Protein AF-A0AAU4NDU2-F1 (afdb_monomer_lite)

Sequence (319 aa):
MSGRISAMHAVEVRLDTLDAGGRRDLREVSGTEELIAVDEVPSALEPWSVPDDGRAHRAVTSVLVDLDLGDPPVERPAFVGGTIDICGDVVWVMHRSAPTLLRIDARGHPPTVVEFLLPLTIESPHGEWTRRVHATPDGCWIVSAHDIHRVVDTGDGAVTVERVCVGGGQPSVLYQHRLYVLGSTGDALASDRRHGVLRRQADSVPVQLCDTATYSLRPVTDRATVVEIRRHYRRPKMTDDADGGQWGAGNRGVVRKMAGDWRPVDVSDPVVGAVTWVQPRPENDPATATLLAEIMVEVPRPVPVDDEHPAPRTPSEDQ

Structure (mmCIF, N/CA/C/O backbone):
data_AF-A0AAU4NDU2-F1
#
_entry.id   AF-A0AAU4NDU2-F1
#
loop_
_atom_site.group_PDB
_atom_site.id
_atom_site.type_symbol
_atom_site.label_atom_id
_atom_site.label_alt_id
_atom_site.label_comp_id
_atom_site.label_asym_id
_atom_site.label_entity_id
_atom_site.label_seq_id
_atom_site.pdbx_PDB_ins_code
_atom_site.Cartn_x
_atom_site.Cartn_y
_atom_site.Cartn_z
_atom_site.occupancy
_atom_site.B_iso_or_equiv
_atom_site.auth_seq_id
_atom_site.auth_comp_id
_atom_site.auth_asym_id
_atom_site.auth_atom_id
_atom_site.pdbx_PDB_model_num
ATOM 1 N N . MET A 1 1 ? 15.057 -21.816 5.328 1.00 55.62 1 MET A N 1
ATOM 2 C CA . MET A 1 1 ? 15.080 -21.981 3.864 1.00 55.62 1 MET A CA 1
ATOM 3 C C . MET A 1 1 ? 16.512 -21.794 3.400 1.00 55.62 1 MET A C 1
ATOM 5 O O . MET A 1 1 ? 17.081 -20.736 3.650 1.00 55.62 1 MET A O 1
ATOM 9 N N . SER A 1 2 ? 17.119 -22.833 2.839 1.00 60.88 2 SER A N 1
ATOM 10 C CA . SER A 1 2 ? 18.413 -22.744 2.162 1.00 60.88 2 SER A CA 1
ATOM 11 C C . SER A 1 2 ? 18.143 -22.769 0.665 1.00 60.88 2 SER A C 1
ATOM 13 O O . SER A 1 2 ? 17.531 -23.716 0.180 1.00 60.88 2 SER A O 1
ATOM 15 N N . GLY A 1 3 ? 18.555 -21.722 -0.043 1.00 70.44 3 GLY A N 1
ATOM 16 C CA . GLY A 1 3 ? 18.634 -21.748 -1.499 1.00 70.44 3 GLY A CA 1
ATOM 17 C C . GLY A 1 3 ? 20.054 -22.119 -1.894 1.00 70.44 3 GLY A C 1
ATOM 18 O O . GLY A 1 3 ? 21.005 -21.560 -1.338 1.00 70.44 3 GLY A O 1
ATOM 19 N N . ARG A 1 4 ? 20.208 -23.059 -2.821 1.00 83.69 4 ARG A N 1
ATOM 20 C CA . ARG A 1 4 ? 21.495 -23.362 -3.446 1.00 83.69 4 ARG A CA 1
ATOM 21 C C . ARG A 1 4 ? 21.384 -23.082 -4.938 1.00 83.69 4 ARG A C 1
ATOM 23 O O . ARG A 1 4 ? 20.374 -23.394 -5.557 1.00 83.69 4 ARG A O 1
ATOM 30 N N . ILE A 1 5 ? 22.434 -22.507 -5.515 1.00 84.69 5 ILE A N 1
ATOM 31 C CA . ILE A 1 5 ? 22.546 -22.408 -6.971 1.00 84.69 5 ILE A CA 1
ATOM 32 C C . ILE A 1 5 ? 22.743 -23.825 -7.516 1.00 84.69 5 ILE A C 1
ATOM 34 O O . ILE A 1 5 ? 23.694 -24.517 -7.142 1.00 84.69 5 ILE A O 1
ATOM 38 N N . SER A 1 6 ? 21.801 -24.265 -8.339 1.00 86.62 6 SER A N 1
ATOM 39 C CA . SER A 1 6 ? 21.814 -25.575 -8.991 1.00 86.62 6 SER A CA 1
ATOM 40 C C . SER A 1 6 ? 22.524 -25.525 -10.340 1.00 86.62 6 SER A C 1
ATOM 42 O O . SER A 1 6 ? 23.279 -26.441 -10.656 1.00 86.62 6 SER A O 1
ATOM 44 N N . ALA A 1 7 ? 22.348 -24.428 -11.077 1.00 89.00 7 ALA A N 1
ATOM 45 C CA . ALA A 1 7 ? 23.054 -24.124 -12.311 1.00 89.00 7 ALA A CA 1
ATOM 46 C C . ALA A 1 7 ? 23.092 -22.609 -12.539 1.00 89.00 7 ALA A C 1
ATOM 48 O O . ALA A 1 7 ? 22.314 -21.847 -11.956 1.00 89.00 7 ALA A O 1
ATOM 49 N N . MET A 1 8 ? 24.005 -22.174 -13.396 1.00 90.81 8 MET A N 1
ATOM 50 C CA . MET A 1 8 ? 24.105 -20.791 -13.827 1.00 90.81 8 MET A CA 1
ATOM 51 C C . MET A 1 8 ? 24.490 -20.758 -15.303 1.00 90.81 8 MET A C 1
ATOM 53 O O . MET A 1 8 ? 25.307 -21.557 -15.759 1.00 90.81 8 MET A O 1
ATOM 57 N N . HIS A 1 9 ? 23.882 -19.842 -16.047 1.00 92.06 9 HIS A N 1
ATOM 58 C CA . HIS A 1 9 ? 24.125 -19.669 -17.471 1.00 92.06 9 HIS A CA 1
ATOM 59 C C . HIS A 1 9 ? 24.370 -18.194 -17.773 1.00 92.06 9 HIS A C 1
ATOM 61 O O . HIS A 1 9 ? 23.595 -17.339 -17.358 1.00 92.06 9 HIS A O 1
ATOM 67 N N . ALA A 1 10 ? 25.428 -17.885 -18.508 1.00 87.75 10 ALA A N 1
ATOM 68 C CA . ALA A 1 10 ? 25.602 -16.594 -19.149 1.00 87.75 10 ALA A CA 1
ATOM 69 C C . ALA A 1 10 ? 24.693 -16.527 -20.384 1.00 87.75 10 ALA A C 1
ATOM 71 O O . ALA A 1 10 ? 24.588 -17.501 -21.130 1.00 87.75 10 ALA A O 1
ATOM 72 N N . VAL A 1 11 ? 24.035 -15.390 -20.587 1.00 86.56 11 VAL A N 1
ATOM 73 C CA . VAL A 1 11 ? 23.261 -15.105 -21.797 1.00 86.56 11 VAL A CA 1
ATOM 74 C C . VAL A 1 11 ? 24.143 -14.286 -22.722 1.00 86.56 11 VAL A C 1
ATOM 76 O O . VAL A 1 11 ? 24.458 -13.132 -22.416 1.00 86.56 11 VAL A O 1
ATOM 79 N N . GLU A 1 12 ? 24.539 -14.881 -23.840 1.00 87.69 12 GLU A N 1
ATOM 80 C CA . GLU A 1 12 ? 25.233 -14.175 -24.909 1.00 87.69 12 GLU A CA 1
ATOM 81 C C . GLU A 1 12 ? 24.264 -13.756 -26.002 1.00 87.69 12 GLU A C 1
ATOM 83 O O . GLU A 1 12 ? 23.443 -14.550 -26.460 1.00 87.69 12 GLU A O 1
ATOM 88 N N . VAL A 1 13 ? 24.403 -12.521 -26.473 1.00 84.75 13 VAL A N 1
ATOM 89 C CA . VAL A 1 13 ? 23.652 -12.009 -27.624 1.00 84.75 13 VAL A CA 1
ATOM 90 C C . VAL A 1 13 ? 24.608 -11.473 -28.667 1.00 84.75 13 VAL A C 1
ATOM 92 O O . VAL A 1 13 ? 25.701 -10.993 -28.352 1.00 84.75 13 VAL A O 1
ATOM 95 N N . ARG A 1 14 ? 24.196 -11.538 -29.930 1.00 84.19 14 ARG A N 1
ATOM 96 C CA . ARG A 1 14 ? 24.911 -10.867 -31.007 1.00 84.19 14 ARG A CA 1
ATOM 97 C C . ARG A 1 14 ? 24.655 -9.361 -30.931 1.00 84.19 14 ARG A C 1
ATOM 99 O O . ARG A 1 14 ? 23.510 -8.926 -30.832 1.00 84.19 14 ARG A O 1
ATOM 106 N N . LEU A 1 15 ? 25.725 -8.587 -31.046 1.00 79.12 15 LEU A N 1
ATOM 107 C CA . LEU A 1 15 ? 25.714 -7.140 -31.199 1.00 79.12 15 LEU A CA 1
ATOM 108 C C . LEU A 1 15 ? 26.083 -6.782 -32.641 1.00 79.12 15 LEU A C 1
ATOM 110 O O . LEU A 1 15 ? 27.100 -7.250 -33.160 1.00 79.12 15 LEU A O 1
ATOM 114 N N . ASP A 1 16 ? 25.272 -5.937 -33.269 1.00 73.88 16 ASP A N 1
ATOM 115 C CA . ASP A 1 16 ? 25.589 -5.305 -34.547 1.00 73.88 16 ASP A CA 1
ATOM 116 C C . ASP A 1 16 ? 26.019 -3.847 -34.318 1.00 73.88 16 ASP A C 1
ATOM 118 O O . ASP A 1 16 ? 25.476 -3.140 -33.462 1.00 73.88 16 ASP A O 1
ATOM 122 N N . THR A 1 17 ? 26.991 -3.388 -35.107 1.00 69.56 17 THR A N 1
ATOM 123 C CA . THR A 1 17 ? 27.460 -1.998 -35.089 1.00 69.56 17 THR A CA 1
ATOM 124 C C . THR A 1 17 ? 26.527 -1.120 -35.916 1.00 69.56 17 THR A C 1
ATOM 126 O O . THR A 1 17 ? 26.284 -1.393 -37.092 1.00 69.56 17 THR A O 1
ATOM 129 N N . LEU A 1 18 ? 26.036 -0.036 -35.321 1.00 65.94 18 LEU A N 1
ATOM 130 C CA . LEU A 1 18 ? 25.338 1.033 -36.021 1.00 65.94 18 LEU A CA 1
ATOM 131 C C . LEU A 1 18 ? 26.315 2.188 -36.265 1.00 65.94 18 LEU A C 1
ATOM 133 O O . LEU A 1 18 ? 26.733 2.875 -35.332 1.00 65.94 18 LEU A O 1
ATOM 137 N N . ASP A 1 19 ? 26.659 2.424 -37.531 1.00 58.34 19 ASP A N 1
ATOM 138 C CA . ASP A 1 19 ? 27.400 3.619 -37.936 1.00 58.34 19 ASP A CA 1
ATOM 139 C C . ASP A 1 19 ? 26.426 4.795 -38.107 1.00 58.34 19 ASP A C 1
ATOM 141 O O . ASP A 1 19 ? 25.912 5.063 -39.194 1.00 58.34 19 ASP A O 1
ATOM 145 N N . ALA A 1 20 ? 26.165 5.519 -37.016 1.00 52.56 20 ALA A N 1
ATOM 146 C CA . ALA A 1 20 ? 25.378 6.748 -37.028 1.00 52.56 20 ALA A CA 1
ATOM 147 C C . ALA A 1 20 ? 26.265 7.956 -36.677 1.00 52.56 20 ALA A C 1
ATOM 149 O O . ALA A 1 20 ? 26.495 8.287 -35.516 1.00 52.56 20 ALA A O 1
ATOM 150 N N . GLY A 1 21 ? 26.783 8.644 -37.700 1.00 46.06 21 GLY A N 1
ATOM 151 C CA . GLY A 1 21 ? 27.286 10.019 -37.555 1.00 46.06 21 GLY A CA 1
ATOM 152 C C . GLY A 1 21 ? 28.454 10.227 -36.578 1.00 46.06 21 GLY A C 1
ATOM 153 O O . GLY A 1 21 ? 28.524 11.271 -35.935 1.00 46.06 21 GLY A O 1
ATOM 154 N N . GLY A 1 22 ? 29.373 9.263 -36.461 1.00 53.00 22 GLY A N 1
ATOM 155 C CA . GLY A 1 22 ? 30.588 9.385 -35.641 1.00 53.00 22 GLY A CA 1
ATOM 156 C C . GLY A 1 22 ? 30.453 8.903 -34.192 1.00 53.00 22 GLY A C 1
ATOM 157 O O . GLY A 1 22 ? 31.455 8.882 -33.476 1.00 53.00 22 GLY A O 1
ATOM 158 N N . ARG A 1 23 ? 29.262 8.458 -33.770 1.00 48.88 23 ARG A N 1
ATOM 159 C CA . ARG A 1 23 ? 29.056 7.684 -32.538 1.00 48.88 23 ARG A CA 1
ATOM 160 C C . ARG A 1 23 ? 28.735 6.241 -32.939 1.00 48.88 23 ARG A C 1
ATOM 162 O O . ARG A 1 23 ? 27.772 6.009 -33.661 1.00 48.88 23 ARG A O 1
ATOM 169 N N . ARG A 1 24 ? 29.585 5.290 -32.540 1.00 59.78 24 ARG A N 1
ATOM 170 C CA . ARG A 1 24 ? 29.329 3.858 -32.755 1.00 59.78 24 ARG A CA 1
ATOM 171 C C . ARG A 1 24 ? 28.390 3.384 -31.659 1.00 59.78 24 ARG A C 1
ATOM 173 O O . ARG A 1 24 ? 28.824 3.219 -30.521 1.00 59.78 24 ARG A O 1
ATOM 180 N N . ASP A 1 25 ? 27.128 3.201 -32.011 1.00 61.88 25 ASP A N 1
ATOM 181 C CA . ASP A 1 25 ? 26.148 2.589 -31.123 1.00 61.88 25 ASP A CA 1
ATOM 182 C C . ASP A 1 25 ? 26.072 1.088 -31.435 1.00 61.88 25 ASP A C 1
ATOM 184 O O . ASP A 1 25 ? 26.131 0.672 -32.593 1.00 61.88 25 ASP A O 1
ATOM 188 N N . LEU A 1 26 ? 25.988 0.260 -30.396 1.00 70.50 26 LEU A N 1
ATOM 189 C CA . LEU A 1 26 ? 25.824 -1.188 -30.526 1.00 70.50 26 LEU A CA 1
ATOM 190 C C . LEU A 1 26 ? 24.353 -1.532 -30.330 1.00 70.50 26 LEU A C 1
ATOM 192 O O . LEU A 1 26 ? 23.707 -1.016 -29.415 1.00 70.50 26 LEU A O 1
ATOM 196 N N . ARG A 1 27 ? 23.829 -2.418 -31.173 1.00 73.06 27 ARG A N 1
ATOM 197 C CA . ARG A 1 27 ? 22.457 -2.908 -31.069 1.00 73.06 27 ARG A CA 1
ATOM 198 C C . ARG A 1 27 ? 22.446 -4.414 -30.871 1.00 73.06 27 ARG A C 1
ATOM 200 O O . ARG A 1 27 ? 22.995 -5.149 -31.685 1.00 73.06 27 ARG A O 1
ATOM 207 N N . GLU A 1 28 ? 21.754 -4.859 -29.829 1.00 77.38 28 GLU A N 1
ATOM 208 C CA . GLU A 1 28 ? 21.435 -6.272 -29.638 1.00 77.38 28 GLU A CA 1
ATOM 209 C C . GLU A 1 28 ? 20.523 -6.779 -30.764 1.00 77.38 28 GLU A C 1
ATOM 211 O O . GLU A 1 28 ? 19.500 -6.167 -31.097 1.00 77.38 28 GLU A O 1
ATOM 216 N N . VAL A 1 29 ? 20.893 -7.914 -31.352 1.00 80.75 29 VAL A N 1
ATOM 217 C CA . VAL A 1 29 ? 20.093 -8.614 -32.357 1.00 80.75 29 VAL A CA 1
ATOM 218 C C . VAL A 1 29 ? 19.188 -9.608 -31.636 1.00 80.75 29 VAL A C 1
ATOM 220 O O . VAL A 1 29 ? 19.634 -10.675 -31.213 1.00 80.75 29 VAL A O 1
ATOM 223 N N . SER A 1 30 ? 17.910 -9.264 -31.494 1.00 76.31 30 SER A N 1
ATOM 224 C CA . SER A 1 30 ? 16.915 -10.136 -30.858 1.00 76.31 30 SER A CA 1
ATOM 225 C C . SER A 1 30 ? 16.829 -11.507 -31.539 1.00 76.31 30 SER A C 1
ATOM 227 O O . SER A 1 30 ? 16.890 -11.595 -32.769 1.00 76.31 30 SER A O 1
ATOM 229 N N . GLY A 1 31 ? 16.643 -12.571 -30.758 1.00 79.81 31 GLY A N 1
ATOM 230 C CA . GLY A 1 31 ? 16.564 -13.949 -31.261 1.00 79.81 31 GLY A CA 1
ATOM 231 C C . GLY A 1 31 ? 17.925 -14.629 -31.449 1.00 79.81 31 GLY A C 1
ATOM 232 O O . GLY A 1 31 ? 17.987 -15.711 -32.033 1.00 79.81 31 GLY A O 1
ATOM 233 N N . THR A 1 32 ? 19.017 -13.996 -31.009 1.00 84.19 32 THR A N 1
ATOM 234 C CA . THR A 1 32 ? 20.381 -14.560 -31.052 1.00 84.19 32 THR A CA 1
ATOM 235 C C . THR A 1 32 ? 20.906 -14.974 -29.679 1.00 84.19 32 THR A C 1
ATOM 237 O O . THR A 1 32 ? 22.093 -15.298 -29.555 1.00 84.19 32 THR A O 1
ATOM 240 N N . GLU A 1 33 ? 20.026 -14.959 -28.675 1.00 86.19 33 GLU A N 1
ATOM 241 C CA . GLU A 1 33 ? 20.310 -15.319 -27.294 1.00 86.19 33 GLU A CA 1
ATOM 242 C C . GLU A 1 33 ? 20.780 -16.776 -27.219 1.00 86.19 33 GLU A C 1
ATOM 244 O O . GLU A 1 33 ? 20.107 -17.697 -27.685 1.00 86.19 33 GLU A O 1
ATOM 249 N N . GLU A 1 34 ? 21.939 -16.987 -26.609 1.00 87.75 34 GLU A N 1
ATOM 250 C CA . GLU A 1 34 ? 22.506 -18.307 -26.363 1.00 87.75 34 GLU A CA 1
ATOM 251 C C . GLU A 1 34 ? 22.844 -18.452 -24.879 1.00 87.75 34 GLU A C 1
ATOM 253 O O . GLU A 1 34 ? 23.405 -17.544 -24.265 1.00 87.75 34 GLU A O 1
ATOM 258 N N . LEU A 1 35 ? 22.465 -19.592 -24.293 1.00 89.31 35 LEU A N 1
ATOM 259 C CA . LEU A 1 35 ? 22.742 -19.913 -22.896 1.00 89.31 35 LEU A CA 1
ATOM 260 C C . LEU A 1 35 ? 24.028 -20.725 -22.801 1.00 89.31 35 LEU A C 1
ATOM 262 O O . LEU A 1 35 ? 24.093 -21.858 -23.278 1.00 89.31 35 LEU A O 1
ATOM 266 N N . ILE A 1 36 ? 25.026 -20.166 -22.128 1.00 88.38 36 ILE A N 1
ATOM 267 C CA . ILE A 1 36 ? 26.319 -20.808 -21.906 1.00 88.38 36 ILE A CA 1
ATOM 268 C C . ILE A 1 36 ? 26.436 -21.128 -20.425 1.00 88.38 36 ILE A C 1
ATOM 270 O O . ILE A 1 36 ? 26.420 -20.222 -19.598 1.00 88.38 36 ILE A O 1
ATOM 274 N N . ALA A 1 37 ? 26.543 -22.408 -20.076 1.00 90.81 37 ALA A N 1
ATOM 275 C CA . ALA A 1 37 ? 26.741 -22.812 -18.687 1.00 90.81 37 ALA A CA 1
ATOM 276 C C . ALA A 1 37 ? 28.040 -22.206 -18.129 1.00 90.81 37 ALA A C 1
ATOM 278 O O . ALA A 1 37 ? 29.089 -22.269 -18.773 1.00 90.81 37 ALA A O 1
ATOM 279 N N . VAL A 1 38 ? 27.963 -21.624 -16.935 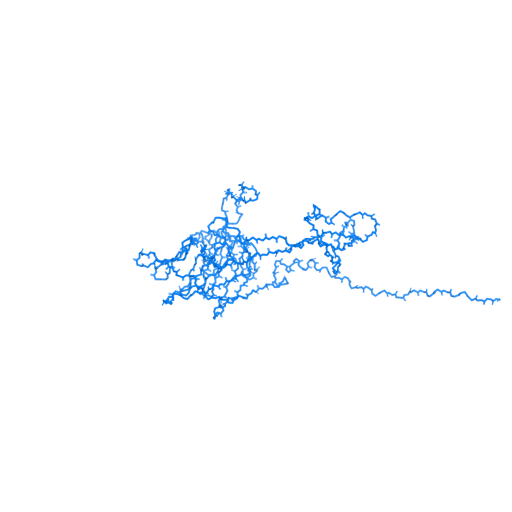1.00 86.81 38 VAL A N 1
ATOM 280 C CA . VAL A 1 38 ? 29.091 -20.982 -16.251 1.00 86.81 38 VAL A CA 1
ATOM 281 C C . VAL A 1 38 ? 29.093 -21.355 -14.773 1.00 86.81 38 VAL A C 1
ATOM 283 O O . VAL A 1 38 ? 28.041 -21.459 -14.147 1.00 86.81 38 VAL A O 1
ATOM 286 N N . ASP A 1 39 ? 30.281 -21.515 -14.198 1.00 85.31 39 ASP A N 1
ATOM 287 C CA . ASP A 1 39 ? 30.434 -21.839 -12.773 1.00 85.31 39 ASP A CA 1
ATOM 288 C C . ASP A 1 39 ? 30.565 -20.582 -11.892 1.00 85.31 39 ASP A C 1
ATOM 290 O O . ASP A 1 39 ? 30.326 -20.628 -10.685 1.00 85.31 39 ASP A O 1
ATOM 294 N N . GLU A 1 40 ? 30.896 -19.434 -12.493 1.00 83.25 40 GLU A N 1
ATOM 295 C CA . GLU A 1 40 ? 31.065 -18.141 -11.822 1.00 83.25 40 GLU A CA 1
ATOM 296 C C . GLU A 1 40 ? 30.454 -17.005 -12.654 1.00 83.25 40 GLU A C 1
ATOM 298 O O . GLU A 1 40 ? 30.383 -17.089 -13.881 1.00 83.25 40 GLU A O 1
ATOM 303 N N . VAL A 1 41 ? 29.982 -15.942 -11.988 1.00 77.00 41 VAL A N 1
ATOM 304 C CA . VAL A 1 41 ? 29.450 -14.756 -12.678 1.00 77.00 41 VAL A CA 1
ATOM 305 C C . VAL A 1 41 ? 30.600 -14.107 -13.456 1.00 77.00 41 VAL A C 1
ATOM 307 O O . VAL A 1 41 ? 31.587 -13.717 -12.823 1.00 77.00 41 VAL A O 1
ATOM 310 N N . PRO A 1 42 ? 30.502 -13.962 -14.792 1.00 72.38 42 PRO A N 1
ATOM 311 C CA . PRO A 1 42 ? 31.564 -13.359 -15.586 1.00 72.38 42 PRO A CA 1
ATOM 312 C C . PRO A 1 42 ? 31.917 -11.959 -15.073 1.00 72.38 42 PRO A C 1
ATOM 314 O O . PRO A 1 42 ? 31.044 -11.124 -14.841 1.00 72.38 42 PRO A O 1
ATOM 317 N N . SER A 1 43 ? 33.211 -11.697 -14.889 1.00 63.28 43 SER A N 1
ATOM 318 C CA . SER A 1 43 ? 33.725 -10.462 -14.279 1.00 63.28 43 SER A CA 1
ATOM 319 C C . SER A 1 43 ? 33.556 -9.213 -15.151 1.00 63.28 43 SER A C 1
ATOM 321 O O . SER A 1 43 ? 33.665 -8.100 -14.639 1.00 63.28 43 SER A O 1
ATOM 323 N N . ALA A 1 44 ? 33.262 -9.384 -16.441 1.00 57.66 44 ALA A N 1
ATOM 324 C CA . ALA A 1 44 ? 32.974 -8.309 -17.377 1.00 57.66 44 ALA A CA 1
ATOM 325 C C . ALA A 1 44 ? 31.604 -8.540 -18.027 1.00 57.66 44 ALA A C 1
ATOM 327 O O . ALA A 1 44 ? 31.478 -9.256 -19.014 1.00 57.66 44 ALA A O 1
ATOM 328 N N . LEU A 1 45 ? 30.582 -7.889 -17.473 1.00 57.16 45 LEU A N 1
ATOM 329 C CA . LEU A 1 45 ? 29.307 -7.628 -18.149 1.00 57.16 45 LEU A CA 1
ATOM 330 C C . LEU A 1 45 ? 29.387 -6.277 -18.877 1.00 57.16 45 LEU A C 1
ATOM 332 O O . LEU A 1 45 ? 28.483 -5.453 -18.766 1.00 57.16 45 LEU A O 1
ATOM 336 N N . GLU A 1 46 ? 30.515 -5.991 -19.532 1.00 55.19 46 GLU A N 1
ATOM 337 C CA . GLU A 1 46 ? 30.721 -4.731 -20.249 1.00 55.19 46 GLU A CA 1
ATOM 338 C C . GLU A 1 46 ? 30.558 -4.950 -21.758 1.00 55.19 46 GLU A C 1
ATOM 340 O O . GLU A 1 46 ? 31.546 -5.191 -22.453 1.00 55.19 46 GLU A O 1
ATOM 345 N N . PRO A 1 47 ? 29.333 -4.840 -22.307 1.00 53.50 47 PRO A N 1
ATOM 346 C CA . PRO A 1 47 ? 29.080 -5.049 -23.734 1.00 53.50 47 PRO A CA 1
ATOM 347 C C . PRO A 1 47 ? 29.644 -3.930 -24.632 1.00 53.50 47 PRO A C 1
ATOM 349 O O . PRO A 1 47 ? 29.437 -3.950 -25.839 1.00 53.50 47 PRO A O 1
ATOM 352 N N . TRP A 1 48 ? 30.346 -2.938 -24.072 1.00 55.12 48 TRP A N 1
ATOM 353 C CA . TRP A 1 48 ? 30.663 -1.677 -24.755 1.00 55.12 48 TRP A CA 1
ATOM 354 C C . TRP A 1 48 ? 32.082 -1.589 -25.337 1.00 55.12 48 TRP A C 1
ATOM 356 O O . TRP A 1 48 ? 32.426 -0.571 -25.935 1.00 55.12 48 TRP A O 1
ATOM 366 N N . SER A 1 49 ? 32.906 -2.632 -25.192 1.00 54.66 49 SER A N 1
ATOM 367 C CA . SER A 1 49 ? 34.274 -2.673 -25.734 1.00 54.66 49 SER A CA 1
ATOM 368 C C . SER A 1 49 ? 34.402 -3.742 -26.821 1.00 54.66 49 SER A C 1
ATOM 370 O O . SER A 1 49 ? 34.867 -4.849 -26.562 1.00 54.66 49 SER A O 1
ATOM 372 N N . VAL A 1 50 ? 33.990 -3.418 -28.049 1.00 59.66 50 VAL A N 1
ATOM 373 C CA . VAL A 1 50 ? 34.052 -4.344 -29.194 1.00 59.66 50 VAL A CA 1
ATOM 374 C C . VAL A 1 50 ? 35.298 -4.062 -30.049 1.00 59.66 50 VAL A C 1
ATOM 376 O O . VAL A 1 50 ? 35.491 -2.916 -30.464 1.00 59.66 50 VAL A O 1
ATOM 379 N N . PRO A 1 51 ? 36.155 -5.064 -30.335 1.00 57.19 51 PRO A N 1
ATOM 380 C CA . PRO A 1 51 ? 37.251 -4.923 -31.294 1.00 57.19 51 PRO A CA 1
ATOM 381 C C . PRO A 1 51 ? 36.740 -4.582 -32.702 1.00 57.19 51 PRO A C 1
ATOM 383 O O . PRO A 1 51 ? 35.770 -5.163 -33.175 1.00 57.19 51 PRO A O 1
ATOM 386 N N . ASP A 1 52 ? 37.420 -3.667 -33.391 1.00 57.09 52 ASP A N 1
ATOM 387 C CA . ASP A 1 52 ? 37.079 -3.245 -34.757 1.00 57.09 52 ASP A CA 1
ATOM 388 C C . ASP A 1 52 ? 37.663 -4.214 -35.801 1.00 57.09 52 ASP A C 1
ATOM 390 O O . ASP A 1 52 ? 38.633 -3.901 -36.491 1.00 57.09 52 ASP A O 1
ATOM 394 N N . ASP A 1 53 ? 37.136 -5.440 -35.849 1.00 63.19 53 ASP A N 1
ATOM 395 C CA . ASP A 1 53 ? 37.605 -6.501 -36.754 1.00 63.19 53 ASP A CA 1
ATOM 396 C C . ASP A 1 53 ? 36.591 -6.886 -37.850 1.00 63.19 53 ASP A C 1
ATOM 398 O O . ASP A 1 53 ? 36.850 -7.788 -38.652 1.00 63.19 53 ASP A O 1
ATOM 402 N N . GLY A 1 54 ? 35.448 -6.191 -37.906 1.00 58.06 54 GLY A N 1
ATOM 403 C CA . GLY A 1 54 ? 34.384 -6.422 -38.887 1.00 58.06 54 GLY A CA 1
ATOM 404 C C . GLY A 1 54 ? 33.618 -7.735 -38.698 1.00 58.06 54 GLY A C 1
ATOM 405 O O . GLY A 1 54 ? 32.909 -8.158 -39.615 1.00 58.06 54 GLY A O 1
ATOM 406 N N . ARG A 1 55 ? 33.755 -8.409 -37.549 1.00 59.62 55 ARG A N 1
ATOM 407 C CA . ARG A 1 55 ? 33.030 -9.649 -37.235 1.00 59.62 55 ARG A CA 1
ATOM 408 C C . ARG A 1 55 ? 31.803 -9.373 -36.370 1.00 59.62 55 ARG A C 1
ATOM 410 O O . ARG A 1 55 ? 31.751 -8.402 -35.623 1.00 59.62 55 ARG A O 1
ATOM 417 N N . ALA A 1 56 ? 30.813 -10.264 -36.457 1.00 62.91 56 ALA A N 1
ATOM 418 C CA . ALA A 1 56 ? 29.681 -10.258 -35.537 1.00 62.91 56 ALA A CA 1
ATOM 419 C C . ALA A 1 56 ? 30.199 -10.481 -34.109 1.00 62.91 56 ALA A C 1
ATOM 421 O O . ALA A 1 56 ? 30.805 -11.517 -33.826 1.00 62.91 56 ALA A O 1
ATOM 422 N N . HIS A 1 57 ? 29.978 -9.507 -33.230 1.00 74.06 57 HIS A N 1
ATOM 423 C CA . HIS A 1 57 ? 30.420 -9.589 -31.846 1.00 74.06 57 HIS A CA 1
ATOM 424 C C . HIS A 1 57 ? 29.336 -10.248 -31.000 1.00 74.06 57 HIS A C 1
ATOM 426 O O . HIS A 1 57 ? 28.157 -9.934 -31.150 1.00 74.06 57 HIS A O 1
ATOM 432 N N . ARG A 1 58 ? 29.723 -11.164 -30.113 1.00 77.75 58 ARG A N 1
ATOM 433 C CA . ARG A 1 58 ? 28.840 -11.703 -29.078 1.00 77.75 58 ARG A CA 1
ATOM 434 C C . ARG A 1 58 ? 29.322 -11.202 -27.731 1.00 77.75 58 ARG A C 1
ATOM 436 O O . ARG A 1 58 ? 30.521 -11.236 -27.466 1.00 77.75 58 ARG A O 1
ATOM 443 N N . ALA A 1 59 ? 28.394 -10.727 -26.915 1.00 77.06 59 ALA A N 1
ATOM 444 C CA . ALA A 1 59 ? 28.684 -10.245 -25.576 1.00 77.06 59 ALA A CA 1
ATOM 445 C C . ALA A 1 59 ? 27.740 -10.898 -24.574 1.00 77.06 59 ALA A C 1
ATOM 447 O O . ALA A 1 59 ? 26.559 -11.102 -24.866 1.00 77.06 59 ALA A O 1
ATOM 448 N N . VAL A 1 60 ? 28.264 -11.183 -23.382 1.00 78.69 60 VAL A N 1
ATOM 449 C CA . VAL A 1 60 ? 27.444 -11.595 -22.245 1.00 78.69 60 VAL A CA 1
ATOM 450 C C . VAL A 1 60 ? 26.692 -10.372 -21.729 1.00 78.69 60 VAL A C 1
ATOM 452 O O . VAL A 1 60 ? 27.309 -9.407 -21.278 1.00 78.69 60 VAL A O 1
ATOM 455 N N . THR A 1 61 ? 25.364 -10.409 -21.775 1.00 79.12 61 THR A N 1
ATOM 456 C CA . THR A 1 61 ? 24.508 -9.295 -21.326 1.00 79.12 61 THR A CA 1
ATOM 457 C C . THR A 1 61 ? 23.837 -9.573 -19.994 1.00 79.12 61 THR A C 1
ATOM 459 O O . THR A 1 61 ? 23.515 -8.648 -19.250 1.00 79.12 61 THR A O 1
ATOM 462 N N . SER A 1 62 ? 23.634 -10.846 -19.658 1.00 79.75 62 SER A N 1
ATOM 463 C CA . SER A 1 62 ? 22.993 -11.234 -18.406 1.00 79.75 62 SER A CA 1
ATOM 464 C C . SER A 1 62 ? 23.414 -12.627 -17.950 1.00 79.75 62 SER A C 1
ATOM 466 O O . SER A 1 62 ? 24.134 -13.345 -18.642 1.00 79.75 62 SER A O 1
ATOM 468 N N . VAL A 1 63 ? 22.986 -12.989 -16.743 1.00 85.00 63 VAL A N 1
ATOM 469 C CA . VAL A 1 63 ? 23.204 -14.308 -16.152 1.00 85.00 63 VAL A CA 1
ATOM 470 C C . VAL A 1 63 ? 21.864 -14.841 -15.658 1.00 85.00 63 VAL A C 1
ATOM 472 O O . VAL A 1 63 ? 21.166 -14.175 -14.892 1.00 85.00 63 VAL A O 1
ATOM 475 N N . LEU A 1 64 ? 21.517 -16.049 -16.085 1.00 87.69 64 LEU A N 1
ATOM 476 C CA . LEU A 1 64 ? 20.413 -16.843 -15.568 1.00 87.69 64 LEU A CA 1
ATOM 477 C C . LEU A 1 64 ? 20.931 -17.713 -14.419 1.00 87.69 64 LEU A C 1
ATOM 479 O O . LEU A 1 64 ? 21.940 -18.399 -14.568 1.00 87.69 64 LEU A O 1
ATOM 483 N N . VAL A 1 65 ? 20.238 -17.707 -13.281 1.00 87.38 65 VAL A N 1
ATOM 484 C CA . VAL A 1 65 ? 20.598 -18.520 -12.112 1.00 87.38 65 VAL A CA 1
ATOM 485 C C . VAL A 1 65 ? 19.434 -19.433 -11.761 1.00 87.38 65 VAL A C 1
ATOM 487 O O . VAL A 1 65 ? 18.361 -18.952 -11.392 1.00 87.38 65 VAL A O 1
ATOM 490 N N . ASP A 1 66 ? 19.670 -20.739 -11.810 1.00 87.50 66 ASP A N 1
ATOM 491 C CA . ASP A 1 66 ? 18.699 -21.744 -11.397 1.00 87.50 66 ASP A CA 1
ATOM 492 C C . ASP A 1 66 ? 18.879 -22.032 -9.909 1.00 87.50 66 ASP A C 1
ATOM 494 O O . ASP A 1 66 ? 19.918 -22.533 -9.462 1.00 87.50 66 ASP A O 1
ATOM 498 N N . LEU A 1 67 ? 17.856 -21.721 -9.119 1.00 87.75 67 LEU A N 1
ATOM 499 C CA . LEU A 1 67 ? 17.878 -21.900 -7.672 1.00 87.75 67 LEU A CA 1
ATOM 500 C C . LEU A 1 67 ? 17.121 -23.165 -7.280 1.00 87.75 67 LEU A C 1
ATOM 502 O O . LEU A 1 67 ? 15.917 -23.269 -7.496 1.00 87.75 67 LEU A O 1
ATOM 506 N N . ASP A 1 68 ? 17.828 -24.084 -6.628 1.00 83.19 68 ASP A N 1
ATOM 507 C CA . ASP A 1 68 ? 17.207 -25.159 -5.868 1.00 83.19 68 ASP A CA 1
ATOM 508 C C . ASP A 1 68 ? 16.797 -24.593 -4.506 1.00 83.19 68 ASP A C 1
ATOM 510 O O . ASP A 1 68 ? 17.630 -24.252 -3.652 1.00 83.19 68 ASP A O 1
ATOM 514 N N . LEU A 1 69 ? 15.492 -24.396 -4.352 1.00 82.06 69 LEU A N 1
ATOM 515 C CA . LEU A 1 69 ? 14.885 -23.944 -3.116 1.00 82.06 69 LEU A CA 1
ATOM 516 C C . LEU A 1 69 ? 14.480 -25.185 -2.328 1.00 82.06 69 LEU A C 1
ATOM 518 O O . LEU A 1 69 ? 13.592 -25.921 -2.749 1.00 82.06 69 LEU A O 1
ATOM 522 N N . GLY A 1 70 ? 15.105 -25.394 -1.166 1.00 75.69 70 GLY A N 1
ATOM 523 C CA . GLY A 1 70 ? 14.648 -26.431 -0.242 1.00 75.69 70 GLY A CA 1
ATOM 524 C C . GLY A 1 70 ? 13.193 -26.211 0.183 1.00 75.69 70 GLY A C 1
ATOM 525 O O . GLY A 1 70 ? 12.650 -25.113 0.014 1.00 75.69 70 GLY A O 1
ATOM 526 N N . ASP A 1 71 ? 12.591 -27.243 0.778 1.00 77.56 71 ASP A N 1
ATOM 527 C CA . ASP A 1 71 ? 11.177 -27.231 1.153 1.00 77.56 71 ASP A CA 1
ATOM 528 C C . ASP A 1 71 ? 10.785 -25.943 1.900 1.00 77.56 71 ASP A C 1
ATOM 530 O O . ASP A 1 71 ? 11.526 -25.467 2.783 1.00 77.56 71 ASP A O 1
ATOM 534 N N . PRO A 1 72 ? 9.623 -25.349 1.565 1.00 68.38 72 PRO A N 1
ATOM 535 C CA . PRO A 1 72 ? 9.117 -24.221 2.319 1.00 68.38 72 PRO A CA 1
ATOM 536 C C . PRO A 1 72 ? 8.928 -24.641 3.784 1.00 68.38 72 PRO A C 1
ATOM 538 O O . PRO A 1 72 ? 8.621 -25.802 4.068 1.00 68.38 72 PRO A O 1
ATOM 541 N N . PRO A 1 73 ? 9.122 -23.720 4.743 1.00 67.56 73 PRO A N 1
ATOM 542 C CA . PRO A 1 73 ? 8.858 -24.030 6.140 1.00 67.56 73 PRO A CA 1
ATOM 543 C C . PRO A 1 73 ? 7.423 -24.553 6.297 1.00 67.56 73 PRO A C 1
ATOM 545 O O . PRO A 1 73 ? 6.486 -23.974 5.752 1.00 67.56 73 PRO A O 1
ATOM 548 N N . VAL A 1 74 ? 7.274 -25.650 7.046 1.00 72.19 74 VAL A N 1
ATOM 549 C CA . VAL A 1 74 ? 5.975 -26.304 7.299 1.00 72.19 74 VAL A CA 1
ATOM 550 C C . VAL A 1 74 ? 5.017 -25.356 8.027 1.00 72.19 74 VAL A C 1
ATOM 552 O O . VAL A 1 74 ? 3.809 -25.401 7.816 1.00 72.19 74 VAL A O 1
ATOM 555 N N . GLU A 1 75 ? 5.564 -24.466 8.856 1.00 74.00 75 GLU A N 1
ATOM 556 C CA . GLU A 1 75 ? 4.805 -23.429 9.543 1.00 74.00 75 GLU A CA 1
ATOM 557 C C . GLU A 1 75 ? 4.870 -22.107 8.780 1.00 74.00 75 GLU A C 1
ATOM 559 O O . GLU A 1 75 ? 5.948 -21.576 8.480 1.00 74.00 75 GLU A O 1
ATOM 564 N N . ARG A 1 76 ? 3.691 -21.543 8.505 1.00 72.12 76 ARG A N 1
ATOM 565 C CA . ARG A 1 76 ? 3.565 -20.198 7.951 1.00 72.12 76 ARG A CA 1
ATOM 566 C C . ARG A 1 76 ? 4.103 -19.188 8.973 1.00 72.12 76 ARG A C 1
ATOM 568 O O . ARG A 1 76 ? 3.663 -19.205 10.124 1.00 72.12 76 ARG A O 1
ATOM 575 N N . PRO A 1 77 ? 5.014 -18.280 8.583 1.00 76.75 77 PRO A N 1
ATOM 576 C CA . PRO A 1 77 ? 5.461 -17.218 9.471 1.00 76.75 77 PRO A CA 1
ATOM 577 C C . PRO A 1 77 ? 4.276 -16.378 9.948 1.00 76.75 77 PRO A C 1
ATOM 579 O O . PRO A 1 77 ? 3.399 -16.029 9.156 1.00 76.75 77 PRO A O 1
ATOM 582 N N . ALA A 1 78 ? 4.274 -16.019 11.230 1.00 84.81 78 ALA A N 1
ATOM 583 C CA . ALA A 1 78 ? 3.258 -15.130 11.773 1.00 84.81 78 ALA A CA 1
ATOM 584 C C . ALA A 1 78 ? 3.270 -13.775 11.047 1.00 84.81 78 ALA A C 1
ATOM 586 O O . ALA A 1 78 ? 4.333 -13.208 10.774 1.00 84.81 78 ALA A O 1
ATOM 587 N N . PHE A 1 79 ? 2.084 -13.230 10.782 1.00 90.38 79 PHE A N 1
ATOM 588 C CA . PHE A 1 79 ? 1.948 -11.908 10.185 1.00 90.38 79 PHE A CA 1
ATOM 589 C C . PHE A 1 79 ? 2.472 -10.822 11.138 1.00 90.38 79 PHE A C 1
ATOM 591 O O . PHE A 1 79 ? 1.987 -10.675 12.263 1.00 90.38 79 PHE A O 1
ATOM 598 N N . VAL A 1 80 ? 3.433 -10.012 10.677 1.00 91.31 80 VAL A N 1
ATOM 599 C CA . VAL A 1 80 ? 3.963 -8.877 11.447 1.00 91.31 80 VAL A CA 1
ATOM 600 C C . VAL A 1 80 ? 3.508 -7.555 10.835 1.00 91.31 80 VAL A C 1
ATOM 602 O O . VAL A 1 80 ? 4.040 -7.089 9.823 1.00 91.31 80 VAL A O 1
ATOM 605 N N . GLY A 1 81 ? 2.537 -6.920 11.490 1.00 92.06 81 GLY A N 1
ATOM 606 C CA . GLY A 1 81 ? 1.973 -5.647 11.050 1.00 92.06 81 GLY A CA 1
ATOM 607 C C . GLY A 1 81 ? 2.999 -4.510 11.056 1.00 92.06 81 GLY A C 1
ATOM 608 O O . GLY A 1 81 ? 3.715 -4.297 12.036 1.00 92.06 81 GLY A O 1
ATOM 609 N N . GLY A 1 82 ? 3.060 -3.776 9.948 1.00 92.81 82 GLY A N 1
ATOM 610 C CA . GLY A 1 82 ? 3.889 -2.589 9.763 1.00 92.81 82 GLY A CA 1
ATOM 611 C C . GLY A 1 82 ? 3.109 -1.304 9.980 1.00 92.81 82 GLY A C 1
ATOM 612 O O . GLY A 1 82 ? 3.479 -0.494 10.830 1.00 92.81 82 GLY A O 1
ATOM 613 N N . THR A 1 83 ? 2.020 -1.137 9.230 1.00 95.06 83 THR A N 1
ATOM 614 C CA . THR A 1 83 ? 1.129 0.028 9.329 1.00 95.06 83 THR A CA 1
ATOM 615 C C . THR A 1 83 ? -0.326 -0.388 9.271 1.00 95.06 83 THR A C 1
ATOM 617 O O . THR A 1 83 ? -0.645 -1.403 8.656 1.00 95.06 83 THR A O 1
ATOM 620 N N . ILE A 1 84 ? -1.192 0.412 9.876 1.00 97.31 84 ILE A N 1
ATOM 621 C CA . ILE A 1 84 ? -2.621 0.147 10.006 1.00 97.31 84 ILE A CA 1
ATOM 622 C C . ILE A 1 84 ? -3.409 1.425 9.759 1.00 97.31 84 ILE A C 1
ATOM 624 O O . ILE A 1 84 ? -2.996 2.496 10.206 1.00 97.31 84 ILE A O 1
ATOM 628 N N . ASP A 1 85 ? -4.540 1.297 9.080 1.00 97.38 85 ASP A N 1
ATOM 629 C CA . ASP A 1 85 ? -5.532 2.359 8.996 1.00 97.38 85 ASP A CA 1
ATOM 630 C C . ASP A 1 85 ? -6.951 1.787 8.887 1.00 97.38 85 ASP A C 1
ATOM 632 O O . ASP A 1 85 ? -7.125 0.606 8.581 1.00 97.38 85 ASP A O 1
ATOM 636 N N . ILE A 1 86 ? -7.962 2.604 9.172 1.00 96.12 86 ILE A N 1
ATOM 637 C CA . ILE A 1 86 ? -9.362 2.176 9.239 1.00 96.12 86 ILE A CA 1
ATOM 638 C C . ILE A 1 86 ? -10.270 3.151 8.492 1.00 96.12 86 ILE A C 1
ATOM 640 O O . ILE A 1 86 ? -10.112 4.368 8.574 1.00 96.12 86 ILE A O 1
ATOM 644 N N . CYS A 1 87 ? -11.246 2.610 7.765 1.00 95.00 87 CYS A N 1
ATOM 645 C CA . CYS A 1 87 ? -12.350 3.383 7.211 1.00 95.00 87 CYS A CA 1
ATOM 646 C C . CYS A 1 87 ? -13.665 2.650 7.486 1.00 95.00 87 CYS A C 1
ATOM 648 O O . CYS A 1 87 ? -13.865 1.521 7.037 1.00 95.00 87 CYS A O 1
ATOM 650 N N . GLY A 1 88 ? -14.555 3.285 8.255 1.00 93.31 88 GLY A N 1
ATOM 651 C CA . GLY A 1 88 ? -15.742 2.612 8.783 1.00 93.31 88 GLY A CA 1
ATOM 652 C C . GLY A 1 88 ? -15.340 1.419 9.652 1.00 93.31 88 GLY A C 1
ATOM 653 O O . GLY A 1 88 ? -14.544 1.570 10.573 1.00 93.31 88 GLY A O 1
ATOM 654 N N . ASP A 1 89 ? -15.854 0.238 9.314 1.00 93.31 89 ASP A N 1
ATOM 655 C CA . ASP A 1 89 ? -15.577 -1.012 10.035 1.00 93.31 89 ASP A CA 1
ATOM 656 C C . ASP A 1 89 ? -14.489 -1.871 9.373 1.00 93.31 89 ASP A C 1
ATOM 658 O O . ASP A 1 89 ? -14.245 -3.003 9.791 1.00 93.31 89 ASP A O 1
ATOM 662 N N . VAL A 1 90 ? -13.857 -1.362 8.311 1.00 95.94 90 VAL A N 1
ATOM 663 C CA . VAL A 1 90 ? -12.832 -2.092 7.564 1.00 95.94 90 VAL A CA 1
ATOM 664 C C . VAL A 1 90 ? -11.458 -1.570 7.952 1.00 95.94 90 VAL A C 1
ATOM 666 O O . VAL A 1 90 ? -11.120 -0.405 7.723 1.00 95.94 90 VAL A O 1
ATOM 669 N N . VAL A 1 91 ? -10.657 -2.460 8.528 1.00 97.19 91 VAL A N 1
ATOM 670 C CA . VAL A 1 91 ? -9.282 -2.193 8.944 1.00 97.19 91 VAL A CA 1
ATOM 671 C C . VAL A 1 91 ? -8.329 -2.787 7.915 1.00 97.19 91 VAL A C 1
ATOM 673 O O . VAL A 1 91 ? -8.400 -3.974 7.597 1.00 97.19 91 VAL A O 1
ATOM 676 N N . TRP A 1 92 ? -7.400 -1.971 7.433 1.00 98.25 92 TRP A N 1
ATOM 677 C CA . TRP A 1 92 ? -6.344 -2.387 6.520 1.00 98.25 92 TRP A CA 1
ATOM 678 C C . TRP A 1 92 ? -5.011 -2.432 7.255 1.00 98.25 92 TRP A C 1
ATOM 680 O O . TRP A 1 92 ? -4.616 -1.454 7.892 1.00 98.25 92 TRP A O 1
ATOM 690 N N . VAL A 1 93 ? -4.294 -3.553 7.159 1.00 97.94 93 VAL A N 1
ATOM 691 C CA . VAL A 1 93 ? -2.986 -3.732 7.803 1.00 97.94 93 VAL A CA 1
ATOM 692 C C . VAL A 1 93 ? -1.956 -4.162 6.774 1.00 97.94 93 VAL A C 1
ATOM 694 O O . VAL A 1 93 ? -2.028 -5.254 6.221 1.00 97.94 93 VAL A O 1
ATOM 697 N N . MET A 1 94 ? -0.957 -3.318 6.545 1.00 96.62 94 MET A N 1
ATOM 698 C CA . MET A 1 94 ? 0.174 -3.650 5.686 1.00 96.62 94 MET A CA 1
ATOM 699 C C . MET A 1 94 ? 1.244 -4.363 6.505 1.00 96.62 94 MET A C 1
ATOM 701 O O . MET A 1 94 ? 1.621 -3.891 7.584 1.00 96.62 94 MET A O 1
ATOM 705 N N . HIS A 1 95 ? 1.767 -5.473 5.992 1.00 94.44 95 HIS A N 1
ATOM 706 C CA . HIS A 1 95 ? 2.908 -6.151 6.593 1.00 94.44 95 HIS A CA 1
ATOM 707 C C . HIS A 1 95 ? 4.142 -5.234 6.615 1.00 94.44 95 HIS A C 1
ATOM 709 O O . HIS A 1 95 ? 4.335 -4.381 5.748 1.00 94.44 95 HIS A O 1
ATOM 715 N N . ARG A 1 96 ? 5.022 -5.406 7.605 1.00 90.94 96 ARG A N 1
ATOM 716 C CA . ARG A 1 96 ? 6.183 -4.519 7.806 1.00 90.94 96 ARG A CA 1
ATOM 717 C C . ARG A 1 96 ? 7.223 -4.504 6.679 1.00 90.94 96 ARG A C 1
ATOM 719 O O . ARG A 1 96 ? 8.056 -3.606 6.685 1.00 90.94 96 ARG A O 1
ATOM 726 N N . SER A 1 97 ? 7.224 -5.496 5.790 1.00 88.38 97 SER A N 1
ATOM 727 C CA . SER A 1 97 ? 8.254 -5.701 4.749 1.00 88.38 97 SER A CA 1
ATOM 728 C C . SER A 1 97 ? 7.739 -6.469 3.527 1.00 88.38 97 SER A C 1
ATOM 730 O O . SER A 1 97 ? 7.844 -5.997 2.394 1.00 88.38 97 SER A O 1
ATOM 732 N N . ALA A 1 98 ? 7.177 -7.660 3.762 1.00 90.81 98 ALA A N 1
ATOM 733 C CA . ALA A 1 98 ? 6.518 -8.468 2.738 1.00 90.81 98 ALA A CA 1
ATOM 734 C C . ALA A 1 98 ? 5.365 -7.699 2.061 1.00 90.81 98 ALA A C 1
ATOM 736 O O . ALA A 1 98 ? 4.735 -6.860 2.711 1.00 90.81 98 ALA A O 1
ATOM 737 N N . PRO A 1 99 ? 5.060 -7.985 0.786 1.00 93.81 99 PRO A N 1
ATOM 738 C CA . PRO A 1 99 ? 3.985 -7.343 0.035 1.00 93.81 99 PRO A CA 1
ATOM 739 C C . PRO A 1 99 ? 2.598 -7.901 0.410 1.00 93.81 99 PRO A C 1
ATOM 741 O O . PRO A 1 99 ? 1.749 -8.112 -0.447 1.00 93.81 99 PRO A O 1
ATOM 744 N N . THR A 1 100 ? 2.366 -8.159 1.697 1.00 95.56 100 THR A N 1
ATOM 745 C CA . THR A 1 100 ? 1.131 -8.751 2.219 1.00 95.56 100 THR A CA 1
ATOM 746 C C . THR A 1 100 ? 0.263 -7.674 2.861 1.00 95.56 100 THR A C 1
ATOM 748 O O . THR A 1 100 ? 0.734 -6.923 3.722 1.00 95.56 100 THR A O 1
ATOM 751 N N . LEU A 1 101 ? -1.007 -7.621 2.471 1.00 98.00 101 LEU A N 1
ATOM 752 C CA . LEU A 1 101 ? -2.015 -6.707 2.999 1.00 98.00 101 LEU A CA 1
ATOM 753 C C . LEU A 1 101 ? -3.164 -7.513 3.604 1.00 98.00 101 LEU A C 1
ATOM 755 O O . LEU A 1 101 ? -3.711 -8.394 2.948 1.00 98.00 101 LEU A O 1
ATOM 759 N N . LEU A 1 102 ? -3.551 -7.192 4.835 1.00 97.88 102 LEU A N 1
ATOM 760 C CA . LEU A 1 102 ? -4.756 -7.733 5.454 1.00 97.88 102 LEU A CA 1
ATOM 761 C C . LEU A 1 102 ? -5.898 -6.733 5.350 1.00 97.88 102 LEU A C 1
ATOM 763 O O . LEU A 1 102 ? -5.711 -5.543 5.613 1.00 97.88 102 LEU A O 1
ATOM 767 N N . ARG A 1 103 ? -7.085 -7.251 5.055 1.00 97.69 103 ARG A N 1
ATOM 768 C CA . ARG A 1 103 ? -8.371 -6.586 5.248 1.00 97.69 103 ARG A CA 1
ATOM 769 C C . ARG A 1 103 ? -9.104 -7.303 6.368 1.00 97.69 103 ARG A C 1
ATOM 771 O O . ARG A 1 103 ? -9.351 -8.502 6.276 1.00 97.69 103 ARG A O 1
ATOM 778 N N . ILE A 1 104 ? -9.457 -6.571 7.412 1.00 96.38 104 ILE A N 1
ATOM 779 C CA . ILE A 1 104 ? -10.168 -7.096 8.574 1.00 96.38 104 ILE A CA 1
ATOM 780 C C . ILE A 1 104 ? -11.527 -6.405 8.627 1.00 96.38 104 ILE A C 1
ATOM 782 O O . ILE A 1 104 ? -11.598 -5.185 8.770 1.00 96.38 104 ILE A O 1
ATOM 786 N N . ASP A 1 105 ? -12.600 -7.183 8.512 1.00 94.12 105 ASP A N 1
ATOM 787 C CA . ASP A 1 105 ? -13.956 -6.710 8.788 1.00 94.12 105 ASP A CA 1
ATOM 788 C C . ASP A 1 105 ? -14.225 -6.816 10.293 1.00 94.12 105 ASP A C 1
ATOM 790 O O . ASP A 1 105 ? -14.330 -7.917 10.849 1.00 94.12 105 ASP A O 1
ATOM 794 N N . ALA A 1 106 ? -14.311 -5.662 10.955 1.00 90.50 106 ALA A N 1
ATOM 795 C CA . ALA A 1 106 ? -14.460 -5.551 12.401 1.00 90.50 106 ALA A CA 1
ATOM 796 C C . ALA A 1 106 ? -15.903 -5.742 12.906 1.00 90.50 106 ALA A C 1
ATOM 798 O O . ALA A 1 106 ? -16.110 -5.741 14.124 1.00 90.50 106 ALA A O 1
ATOM 799 N N . ARG A 1 107 ? -16.897 -5.905 12.018 1.00 88.06 107 ARG A N 1
ATOM 800 C CA . ARG A 1 107 ? -18.303 -6.135 12.408 1.00 88.06 107 ARG A CA 1
ATOM 801 C C . ARG A 1 107 ? -18.508 -7.537 12.974 1.00 88.06 107 ARG A C 1
ATOM 803 O O . ARG A 1 107 ? -19.285 -7.730 13.911 1.00 88.06 107 ARG A O 1
ATOM 810 N N . GLY A 1 108 ? -17.816 -8.518 12.394 1.00 79.12 108 GLY A N 1
ATOM 811 C CA . GLY A 1 108 ? -17.885 -9.920 12.797 1.00 79.12 108 GLY A CA 1
ATOM 812 C C . GLY A 1 108 ? -17.212 -10.188 14.144 1.00 79.12 108 GLY A C 1
ATOM 813 O O . GLY A 1 108 ? -16.235 -9.537 14.509 1.00 79.12 108 GLY A O 1
ATOM 814 N N . HIS A 1 109 ? -17.727 -11.175 14.880 1.00 80.69 109 HIS A N 1
ATOM 815 C CA . HIS A 1 109 ? -17.079 -11.735 16.068 1.00 80.69 109 HIS A CA 1
ATOM 816 C C . HIS A 1 109 ? -17.049 -13.273 15.949 1.00 80.69 109 HIS A C 1
ATOM 818 O O . HIS A 1 109 ? -18.082 -13.904 16.186 1.00 80.69 109 HIS A O 1
ATOM 824 N N . PRO A 1 110 ? -15.903 -13.888 15.589 1.00 84.25 110 PRO A N 1
ATOM 825 C CA . PRO A 1 110 ? -14.599 -13.258 15.336 1.00 84.25 110 PRO A CA 1
ATOM 826 C C . PRO A 1 110 ? -14.576 -12.385 14.060 1.00 84.25 110 PRO A C 1
ATOM 828 O O . PRO A 1 110 ? -15.425 -12.568 13.183 1.00 84.25 110 PRO A O 1
ATOM 831 N N . PRO A 1 111 ? -13.631 -11.430 13.946 1.00 90.44 111 PRO A N 1
ATOM 832 C CA . PRO A 1 111 ? -13.450 -10.632 12.735 1.00 90.44 111 PRO A CA 1
ATOM 833 C C . PRO A 1 111 ? -13.164 -11.511 11.518 1.00 90.44 111 PRO A C 1
ATOM 835 O O . PRO A 1 111 ? -12.465 -12.517 11.625 1.00 90.44 111 PRO A O 1
ATOM 838 N N . THR A 1 112 ? -13.667 -11.115 10.349 1.00 93.75 112 THR A N 1
ATOM 839 C CA . THR A 1 112 ? -13.310 -11.795 9.094 1.00 93.75 112 THR A CA 1
ATOM 840 C C . THR A 1 112 ? -12.021 -11.196 8.556 1.00 93.75 112 THR A C 1
ATOM 842 O O . THR A 1 112 ? -11.949 -9.984 8.349 1.00 93.75 112 THR A O 1
ATOM 845 N N . VAL A 1 113 ? -11.012 -12.035 8.322 1.00 96.19 113 VAL A N 1
ATOM 846 C CA . VAL A 1 113 ? -9.691 -11.610 7.847 1.00 96.19 113 VAL A CA 1
ATOM 847 C C . VAL A 1 113 ? -9.459 -12.155 6.445 1.00 96.19 113 VAL A C 1
ATOM 849 O O . VAL A 1 113 ? -9.534 -13.362 6.224 1.00 96.19 113 VAL A O 1
ATOM 852 N N . VAL A 1 114 ? -9.156 -11.258 5.510 1.00 97.50 114 VAL A N 1
ATOM 853 C CA . VAL A 1 114 ? -8.744 -11.598 4.146 1.00 97.50 114 VAL A CA 1
ATOM 854 C C . VAL A 1 114 ? -7.303 -11.147 3.947 1.00 97.50 114 VAL A C 1
ATOM 856 O O . VAL A 1 114 ? -6.968 -9.997 4.239 1.00 97.50 114 VAL A O 1
ATOM 859 N N . GLU A 1 115 ? -6.451 -12.043 3.462 1.00 97.69 115 GLU A N 1
ATOM 860 C CA . GLU A 1 115 ? -5.062 -11.755 3.120 1.00 97.69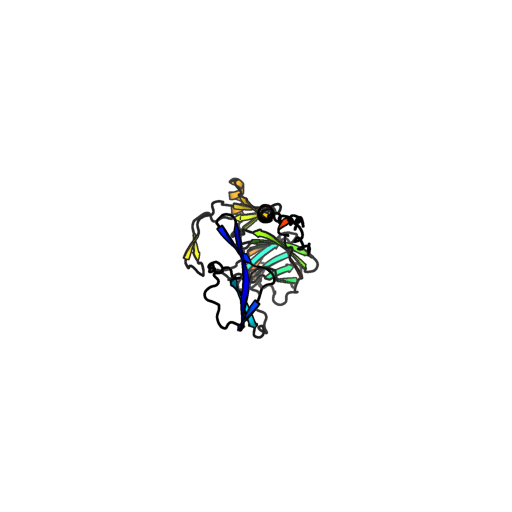 115 GLU A CA 1
ATOM 861 C C . GLU A 1 115 ? -4.887 -11.624 1.609 1.00 97.69 115 GLU A C 1
ATOM 863 O O . GLU A 1 115 ? -5.250 -12.517 0.846 1.00 97.69 115 GLU A O 1
ATOM 868 N N . PHE A 1 116 ? -4.247 -10.536 1.192 1.00 97.88 116 PHE A N 1
ATOM 869 C CA . PHE A 1 116 ? -3.864 -10.273 -0.186 1.00 97.88 116 PHE A CA 1
ATOM 870 C C . PHE A 1 116 ? -2.343 -10.276 -0.322 1.00 97.88 116 PHE A C 1
ATOM 872 O O . PHE A 1 116 ? -1.647 -9.502 0.345 1.00 97.88 116 PHE A O 1
ATOM 879 N N . LEU A 1 117 ? -1.827 -11.108 -1.229 1.00 96.75 117 LEU A N 1
ATOM 880 C CA . LEU A 1 117 ? -0.442 -11.030 -1.687 1.00 96.75 117 LEU A CA 1
ATOM 881 C C . LEU A 1 117 ? -0.372 -10.080 -2.885 1.00 96.75 117 LEU A C 1
ATOM 883 O O . LEU A 1 117 ? -0.838 -10.398 -3.977 1.00 96.75 117 LEU A O 1
ATOM 887 N N . LEU A 1 118 ? 0.183 -8.894 -2.669 1.00 96.31 118 LEU A N 1
ATOM 888 C CA . LEU A 1 118 ? 0.231 -7.838 -3.670 1.00 96.31 118 LEU A CA 1
ATOM 889 C C . LEU A 1 118 ? 1.430 -8.027 -4.617 1.00 96.31 118 LEU A C 1
ATOM 891 O O . LEU A 1 118 ? 2.474 -8.523 -4.190 1.00 96.31 118 LEU A O 1
ATOM 895 N N . PRO A 1 119 ? 1.344 -7.555 -5.873 1.00 91.69 119 PRO A N 1
ATOM 896 C CA . PRO A 1 119 ? 2.440 -7.584 -6.849 1.00 91.69 119 PRO A CA 1
ATOM 897 C C . PRO A 1 119 ? 3.485 -6.487 -6.564 1.00 91.69 119 PRO A C 1
ATOM 899 O O . PRO A 1 119 ? 3.894 -5.743 -7.452 1.00 91.69 119 PRO A O 1
ATOM 902 N N . LEU A 1 120 ? 3.885 -6.343 -5.300 1.00 89.69 120 LEU A N 1
ATOM 903 C CA . LEU A 1 120 ? 4.876 -5.373 -4.844 1.00 89.69 120 LEU A CA 1
ATOM 904 C C . LEU A 1 120 ? 6.186 -6.091 -4.517 1.00 89.69 120 LEU A C 1
ATOM 906 O O . LEU A 1 120 ? 6.214 -7.283 -4.211 1.00 89.69 120 LEU A O 1
ATOM 910 N N . THR A 1 121 ? 7.289 -5.354 -4.539 1.00 83.62 121 THR A N 1
ATOM 911 C CA . THR A 1 121 ? 8.605 -5.899 -4.194 1.00 83.62 121 THR A CA 1
ATOM 912 C C . THR A 1 121 ? 8.674 -6.317 -2.722 1.00 83.62 121 THR A C 1
ATOM 914 O O . THR A 1 121 ? 7.972 -5.789 -1.863 1.00 83.62 121 THR A O 1
ATOM 917 N N . ILE A 1 122 ? 9.547 -7.256 -2.368 1.00 83.38 122 ILE A N 1
ATOM 918 C CA . ILE A 1 122 ? 9.884 -7.468 -0.954 1.00 83.38 122 ILE A CA 1
ATOM 919 C C . ILE A 1 122 ? 10.895 -6.388 -0.567 1.00 83.38 122 ILE A C 1
ATOM 921 O O . ILE A 1 122 ? 11.981 -6.314 -1.137 1.00 83.38 122 ILE A O 1
ATOM 925 N N . GLU A 1 123 ? 10.549 -5.544 0.403 1.00 79.56 123 GLU A N 1
ATOM 926 C CA . GLU A 1 123 ? 11.446 -4.493 0.886 1.00 79.56 123 GLU A CA 1
ATOM 927 C C . GLU A 1 123 ? 12.182 -4.974 2.140 1.00 79.56 123 GLU A C 1
ATOM 929 O O . GLU A 1 123 ? 11.588 -5.547 3.056 1.00 79.56 123 GLU A O 1
ATOM 934 N N . SER A 1 124 ? 13.497 -4.743 2.196 1.00 70.31 124 SER A N 1
ATOM 935 C CA . SER A 1 124 ? 14.261 -4.996 3.420 1.00 70.31 124 SER A CA 1
ATOM 936 C C . SER A 1 124 ? 13.734 -4.086 4.534 1.00 70.31 124 SER A C 1
ATOM 938 O O . SER A 1 124 ? 13.633 -2.878 4.318 1.00 70.31 124 SER A O 1
ATOM 940 N N . PRO A 1 125 ? 13.408 -4.612 5.729 1.00 62.16 125 PRO A N 1
ATOM 941 C CA . PRO A 1 125 ? 12.886 -3.788 6.810 1.00 62.16 125 PRO A CA 1
ATOM 942 C C . PRO A 1 125 ? 13.984 -2.860 7.351 1.00 62.16 125 PRO A C 1
ATOM 944 O O . PRO A 1 125 ? 14.727 -3.219 8.264 1.00 62.16 125 PRO A O 1
ATOM 947 N N . HIS A 1 126 ? 14.088 -1.646 6.811 1.00 56.19 126 HIS A N 1
ATOM 948 C CA . HIS A 1 126 ? 14.885 -0.560 7.383 1.00 56.19 126 HIS A CA 1
ATOM 949 C C . HIS A 1 126 ? 14.084 0.110 8.502 1.00 56.19 126 HIS A C 1
ATOM 951 O O . HIS A 1 126 ? 13.494 1.171 8.338 1.00 56.19 126 HIS A O 1
ATOM 957 N N . GLY A 1 127 ? 14.021 -0.568 9.648 1.00 64.12 127 GLY A N 1
ATOM 958 C CA . GLY A 1 127 ? 13.279 -0.112 10.818 1.00 64.12 127 GLY A CA 1
ATOM 959 C C . GLY A 1 127 ? 11.926 -0.802 10.976 1.00 64.12 127 GLY A C 1
ATOM 960 O O . GLY A 1 127 ? 11.813 -2.032 10.934 1.00 64.12 127 GLY A O 1
ATOM 961 N N . GLU A 1 128 ? 10.901 -0.009 11.267 1.00 71.94 128 GLU A N 1
ATOM 962 C CA . GLU A 1 128 ? 9.640 -0.518 11.799 1.00 71.94 128 GLU A CA 1
ATOM 963 C C . GLU A 1 128 ? 8.627 -0.970 10.737 1.00 71.94 128 GLU A C 1
ATOM 965 O O . GLU A 1 128 ? 7.824 -1.856 11.027 1.00 71.94 128 GLU A O 1
ATOM 970 N N . TRP A 1 129 ? 8.660 -0.381 9.542 1.00 85.12 129 TRP A N 1
ATOM 971 C CA . TRP A 1 129 ? 7.763 -0.649 8.413 1.00 85.12 129 TRP A CA 1
ATOM 972 C C . TRP A 1 129 ? 8.350 -0.011 7.149 1.00 85.12 129 TRP A C 1
ATOM 974 O O . TRP A 1 129 ? 9.127 0.936 7.255 1.00 85.12 129 TRP A O 1
ATOM 984 N N . THR A 1 130 ? 7.989 -0.512 5.967 1.00 86.31 130 THR A N 1
ATOM 985 C CA . THR A 1 130 ? 8.498 0.028 4.693 1.00 86.31 130 THR A CA 1
ATOM 986 C C . THR A 1 130 ? 7.414 0.680 3.828 1.00 86.31 130 THR A C 1
ATOM 988 O O . THR A 1 130 ? 7.706 1.490 2.950 1.00 86.31 130 THR A O 1
ATOM 991 N N . ARG A 1 131 ? 6.138 0.405 4.121 1.00 91.75 131 ARG A N 1
ATOM 992 C CA . ARG A 1 131 ? 4.972 0.938 3.404 1.00 91.75 131 ARG A CA 1
ATOM 993 C C . ARG A 1 131 ? 3.912 1.426 4.368 1.00 91.75 131 ARG A C 1
ATOM 995 O O . ARG A 1 131 ? 3.663 0.759 5.366 1.00 91.75 131 ARG A O 1
ATOM 1002 N N . ARG A 1 132 ? 3.286 2.558 4.052 1.00 93.75 132 ARG A N 1
ATOM 1003 C CA . ARG A 1 132 ? 2.158 3.116 4.797 1.00 93.75 132 ARG A CA 1
ATOM 1004 C C . ARG A 1 132 ? 0.852 2.840 4.077 1.00 93.75 132 ARG A C 1
ATOM 1006 O O . ARG A 1 132 ? 0.756 3.126 2.889 1.00 93.75 132 ARG A O 1
ATOM 1013 N N . VAL A 1 133 ? -0.142 2.358 4.812 1.00 96.88 133 VAL A N 1
ATOM 1014 C CA . VAL A 1 133 ? -1.521 2.232 4.335 1.00 96.88 133 VAL A CA 1
ATOM 1015 C C . VAL A 1 133 ? -2.360 3.446 4.750 1.00 96.88 133 VAL A C 1
ATOM 1017 O O . VAL A 1 133 ? -2.160 3.977 5.843 1.00 96.88 133 VAL A O 1
ATOM 1020 N N . HIS A 1 134 ? -3.269 3.891 3.880 1.00 97.38 134 HIS A N 1
ATOM 1021 C CA . HIS A 1 134 ? -4.329 4.852 4.210 1.00 97.38 134 HIS A CA 1
ATOM 1022 C C . HIS A 1 134 ? -5.670 4.324 3.715 1.00 97.38 134 HIS A C 1
ATOM 1024 O O . HIS A 1 134 ? -5.830 4.094 2.516 1.00 97.38 134 HIS A O 1
ATOM 1030 N N . ALA A 1 135 ? -6.624 4.120 4.610 1.00 97.25 135 ALA A N 1
ATOM 1031 C CA . ALA A 1 135 ? -7.905 3.511 4.286 1.00 97.25 135 ALA A CA 1
ATOM 1032 C C . ALA A 1 135 ? -8.851 4.514 3.606 1.00 97.25 135 ALA A C 1
ATOM 1034 O O . ALA A 1 135 ? -8.885 5.701 3.933 1.00 97.25 135 ALA A O 1
ATOM 1035 N N . THR A 1 136 ? -9.650 4.032 2.659 1.00 96.88 136 THR A N 1
ATOM 1036 C CA . THR A 1 136 ? -10.726 4.781 2.001 1.00 96.88 136 THR A CA 1
ATOM 1037 C C . THR A 1 136 ? -11.999 3.930 1.945 1.00 96.88 136 THR A C 1
ATOM 1039 O O . THR A 1 136 ? -11.920 2.716 2.122 1.00 96.88 136 THR A O 1
ATOM 1042 N N . PRO A 1 137 ? -13.181 4.522 1.688 1.00 95.31 137 PRO A N 1
ATOM 1043 C CA . PRO A 1 137 ? -14.433 3.756 1.641 1.00 95.31 137 PRO A CA 1
ATOM 1044 C C . PRO A 1 137 ? -14.460 2.623 0.602 1.00 95.31 137 PRO A C 1
ATOM 1046 O O . PRO A 1 137 ? -15.204 1.665 0.753 1.00 95.31 137 PRO A O 1
ATOM 1049 N N . ASP A 1 138 ? -13.656 2.745 -0.449 1.00 95.62 138 ASP A N 1
ATOM 1050 C CA . ASP A 1 138 ? -13.539 1.837 -1.592 1.00 95.62 138 ASP A CA 1
ATOM 1051 C C . ASP A 1 138 ? -12.247 0.998 -1.579 1.00 95.62 138 ASP A C 1
ATOM 1053 O O . ASP A 1 138 ? -11.953 0.323 -2.559 1.00 95.62 138 ASP A O 1
ATOM 1057 N N . GLY A 1 139 ? -11.439 1.049 -0.514 1.00 97.25 139 GLY A N 1
ATOM 1058 C CA . GLY A 1 139 ? -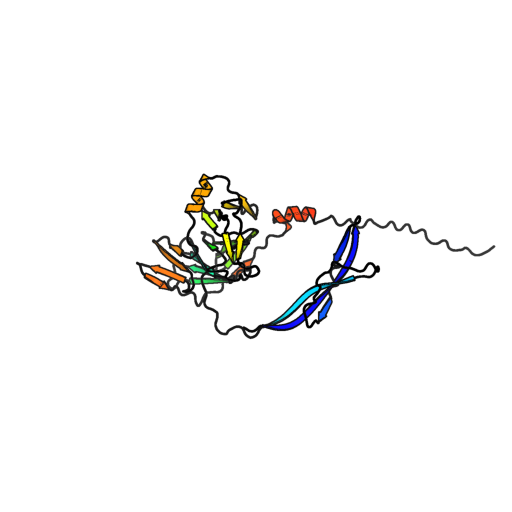10.183 0.299 -0.436 1.00 97.25 139 GLY A CA 1
ATOM 1059 C C . GLY A 1 139 ? -9.112 1.013 0.380 1.00 97.25 139 GLY A C 1
ATOM 1060 O O . GLY A 1 139 ? -9.355 1.451 1.506 1.00 97.25 139 GLY A O 1
ATOM 1061 N N . CYS A 1 140 ? -7.903 1.129 -0.168 1.00 98.19 140 CYS A N 1
ATOM 1062 C CA . CYS A 1 140 ? -6.821 1.852 0.490 1.00 98.19 140 CYS A CA 1
ATOM 1063 C C . CYS A 1 140 ? -5.765 2.393 -0.483 1.00 98.19 140 CYS A C 1
ATOM 1065 O O . CYS A 1 140 ? -5.663 2.005 -1.644 1.00 98.19 140 CYS A O 1
ATOM 1067 N N . TRP A 1 141 ? -4.935 3.302 0.012 1.00 97.94 141 TRP A N 1
ATOM 1068 C CA . TRP A 1 141 ? -3.672 3.698 -0.601 1.00 97.94 141 TRP A CA 1
ATOM 1069 C C . TRP A 1 141 ? -2.515 2.986 0.083 1.00 97.94 141 TRP A C 1
ATOM 1071 O O . TRP A 1 141 ? -2.525 2.847 1.304 1.00 97.94 141 TRP A O 1
ATOM 1081 N N . ILE A 1 142 ? -1.490 2.610 -0.679 1.00 96.69 142 ILE A N 1
ATOM 1082 C CA . ILE A 1 142 ? -0.219 2.104 -0.153 1.00 96.69 142 ILE A CA 1
ATOM 1083 C C . ILE A 1 142 ? 0.905 3.006 -0.651 1.00 96.69 142 ILE A C 1
ATOM 1085 O O . ILE A 1 142 ? 1.079 3.187 -1.853 1.00 96.69 142 ILE A O 1
ATOM 1089 N N . VAL A 1 143 ? 1.686 3.557 0.274 1.00 94.44 143 VAL A N 1
ATOM 1090 C CA . VAL A 1 143 ? 2.774 4.498 -0.015 1.00 94.44 143 VAL A CA 1
ATOM 1091 C C . VAL A 1 143 ? 4.094 3.936 0.495 1.00 94.44 143 VAL A C 1
ATOM 1093 O O . VAL A 1 143 ? 4.296 3.825 1.709 1.00 94.44 143 VAL A O 1
ATOM 1096 N N . SER A 1 144 ? 5.003 3.595 -0.415 1.00 89.44 144 SER A N 1
ATOM 1097 C CA . SER A 1 144 ? 6.395 3.264 -0.091 1.00 89.44 144 SER A CA 1
ATOM 1098 C C . SER A 1 144 ? 7.289 4.499 -0.247 1.00 89.44 144 SER A C 1
ATOM 1100 O O . SER A 1 144 ? 6.818 5.598 -0.547 1.00 89.44 144 SER A O 1
ATOM 1102 N N . ALA A 1 145 ? 8.594 4.333 -0.034 1.00 83.25 145 ALA A N 1
ATOM 1103 C CA . ALA A 1 145 ? 9.572 5.360 -0.386 1.00 83.25 145 ALA A CA 1
ATOM 1104 C C . ALA A 1 145 ? 9.683 5.586 -1.908 1.00 83.25 145 ALA A C 1
ATOM 1106 O O . ALA A 1 145 ? 10.174 6.629 -2.328 1.00 83.25 145 ALA A O 1
ATOM 1107 N N . HIS A 1 146 ? 9.241 4.620 -2.718 1.00 82.88 146 HIS A N 1
ATOM 1108 C CA . HIS A 1 146 ? 9.496 4.580 -4.158 1.00 82.88 146 HIS A CA 1
ATOM 1109 C C . HIS A 1 146 ? 8.232 4.742 -4.991 1.00 82.88 146 HIS A C 1
ATOM 1111 O O . HIS A 1 146 ? 8.284 5.390 -6.030 1.00 82.88 146 HIS A O 1
ATOM 1117 N N . ASP A 1 147 ? 7.090 4.261 -4.503 1.00 88.62 147 ASP A N 1
ATOM 1118 C CA . ASP A 1 147 ? 5.867 4.168 -5.289 1.00 88.62 147 ASP A CA 1
ATOM 1119 C C . ASP A 1 147 ? 4.616 4.456 -4.454 1.00 88.62 147 ASP A C 1
ATOM 1121 O O . ASP A 1 147 ? 4.577 4.257 -3.231 1.00 88.62 147 ASP A O 1
ATOM 1125 N N . ILE A 1 148 ? 3.559 4.865 -5.150 1.00 93.56 148 ILE A N 1
ATOM 1126 C CA . ILE A 1 148 ? 2.206 4.998 -4.612 1.00 93.56 148 ILE A CA 1
ATOM 1127 C C . ILE A 1 148 ? 1.285 4.057 -5.373 1.00 93.56 148 ILE A C 1
ATOM 1129 O O . ILE A 1 148 ? 1.209 4.104 -6.601 1.00 93.56 148 ILE A O 1
ATOM 1133 N N . HIS A 1 149 ? 0.543 3.248 -4.626 1.00 94.94 149 HIS A N 1
ATOM 1134 C CA . HIS A 1 149 ? -0.415 2.296 -5.163 1.00 94.94 149 HIS A CA 1
ATOM 1135 C C . HIS A 1 149 ? -1.819 2.588 -4.659 1.00 94.94 149 HIS A C 1
ATOM 1137 O O . HIS A 1 149 ? -2.019 2.902 -3.480 1.00 94.94 149 HIS A O 1
ATOM 1143 N N . ARG A 1 150 ? -2.789 2.424 -5.552 1.00 96.38 150 ARG A N 1
ATOM 1144 C CA . ARG A 1 150 ? -4.206 2.405 -5.228 1.00 96.38 150 ARG A CA 1
ATOM 1145 C C . ARG A 1 150 ? -4.674 0.960 -5.183 1.00 96.38 150 ARG A C 1
ATOM 1147 O O . ARG A 1 150 ? -4.484 0.218 -6.140 1.00 96.38 150 ARG A O 1
ATOM 1154 N N . VAL A 1 151 ? -5.273 0.576 -4.064 1.00 97.94 151 VAL A N 1
ATOM 1155 C CA . VAL A 1 151 ? -5.974 -0.695 -3.895 1.00 97.94 151 VAL A CA 1
ATOM 1156 C C . VAL A 1 151 ? -7.460 -0.377 -3.837 1.00 97.94 151 VAL A C 1
ATOM 1158 O O . VAL A 1 151 ? -7.879 0.436 -3.012 1.00 97.94 151 VAL A O 1
ATOM 1161 N N . VAL A 1 152 ? -8.240 -1.008 -4.704 1.00 97.75 152 VAL A N 1
ATOM 1162 C CA . VAL A 1 152 ? -9.702 -0.905 -4.709 1.00 97.75 152 VAL A CA 1
ATOM 1163 C C . VAL A 1 152 ? -10.269 -2.267 -4.339 1.00 97.75 152 VAL A C 1
ATOM 1165 O O . VAL A 1 152 ? -9.911 -3.271 -4.953 1.00 97.75 152 VAL A O 1
ATOM 1168 N N . ASP A 1 153 ? -11.120 -2.293 -3.319 1.00 96.56 153 ASP A N 1
ATOM 1169 C CA . ASP A 1 153 ? -11.900 -3.465 -2.926 1.00 96.56 153 ASP A CA 1
ATOM 1170 C C . ASP A 1 153 ? -13.031 -3.656 -3.939 1.00 96.56 153 ASP A C 1
ATOM 1172 O O . ASP A 1 153 ? -13.903 -2.798 -4.086 1.00 96.56 153 ASP A O 1
ATOM 1176 N N . THR A 1 154 ? -12.993 -4.765 -4.675 1.00 95.00 154 THR A N 1
ATOM 1177 C CA . THR A 1 154 ? -14.009 -5.083 -5.688 1.00 95.00 154 THR A CA 1
ATOM 1178 C C . THR A 1 154 ? -15.165 -5.904 -5.122 1.00 95.00 154 THR A C 1
ATOM 1180 O O . THR A 1 154 ? -16.073 -6.261 -5.869 1.00 95.00 154 THR A O 1
ATOM 1183 N N . GLY A 1 155 ? -15.151 -6.204 -3.820 1.00 88.75 155 GLY A N 1
ATOM 1184 C CA . GLY A 1 155 ? -16.062 -7.154 -3.194 1.00 88.75 155 GLY A CA 1
ATOM 1185 C C . GLY A 1 155 ? -15.574 -8.599 -3.307 1.00 88.75 155 GLY A C 1
ATOM 1186 O O . GLY A 1 155 ? -14.546 -8.885 -3.921 1.00 88.75 155 GLY A O 1
ATOM 1187 N N . ASP A 1 156 ? -16.301 -9.509 -2.654 1.00 87.44 156 ASP A N 1
ATOM 1188 C CA . ASP A 1 156 ? -16.090 -10.967 -2.696 1.00 87.44 156 ASP A CA 1
ATOM 1189 C C . ASP A 1 156 ? -14.668 -11.441 -2.344 1.00 87.44 156 ASP A C 1
ATOM 1191 O O . ASP A 1 156 ? -14.201 -12.480 -2.805 1.00 87.44 156 ASP A O 1
ATOM 1195 N N . GLY A 1 157 ? -13.963 -10.680 -1.500 1.00 92.38 157 GLY A N 1
ATOM 1196 C CA . GLY A 1 157 ? -12.587 -11.000 -1.120 1.00 92.38 157 GLY A CA 1
ATOM 1197 C C . GLY A 1 157 ? -11.590 -10.790 -2.261 1.00 92.38 157 GLY A C 1
ATOM 1198 O O . GLY A 1 157 ? -10.582 -11.491 -2.322 1.00 92.38 157 GLY A O 1
ATOM 1199 N N . ALA A 1 158 ? -11.855 -9.843 -3.161 1.00 97.25 158 ALA A N 1
ATOM 1200 C CA . ALA A 1 158 ? -10.978 -9.488 -4.265 1.00 97.25 158 ALA A CA 1
ATOM 1201 C C . ALA A 1 158 ? -10.595 -8.000 -4.241 1.00 97.25 158 ALA A C 1
ATOM 1203 O O . ALA A 1 158 ? -11.361 -7.142 -3.800 1.00 97.25 158 ALA A O 1
ATOM 1204 N N . VAL A 1 159 ? -9.395 -7.697 -4.738 1.00 98.31 159 VAL A N 1
ATOM 1205 C CA . VAL A 1 159 ? -8.914 -6.325 -4.923 1.00 98.31 159 VAL A CA 1
ATOM 1206 C C . VAL A 1 159 ? -8.292 -6.133 -6.300 1.00 98.31 159 VAL A C 1
ATOM 1208 O O . VAL A 1 159 ? -7.625 -7.023 -6.839 1.00 98.31 159 VAL A O 1
ATOM 1211 N N . THR A 1 160 ? -8.434 -4.928 -6.843 1.00 97.81 160 THR A N 1
ATOM 1212 C CA . THR A 1 160 ? -7.575 -4.442 -7.928 1.00 97.81 160 THR A CA 1
ATOM 1213 C C . THR A 1 160 ? -6.494 -3.547 -7.354 1.00 97.81 160 THR A C 1
ATOM 1215 O O . THR A 1 160 ? -6.759 -2.734 -6.468 1.00 97.81 160 THR A O 1
ATOM 1218 N N . VAL A 1 161 ? -5.281 -3.669 -7.875 1.00 96.75 161 VAL A N 1
ATOM 1219 C CA . VAL A 1 161 ? -4.133 -2.879 -7.440 1.00 96.75 161 VAL A CA 1
ATOM 1220 C C . VAL A 1 161 ? -3.544 -2.190 -8.664 1.00 96.75 161 VAL A C 1
ATOM 1222 O O . VAL A 1 161 ? -3.303 -2.836 -9.679 1.00 96.75 161 VAL A O 1
ATOM 1225 N N . GLU A 1 162 ? -3.312 -0.889 -8.562 1.00 93.50 162 GLU A N 1
ATOM 1226 C CA . GLU A 1 162 ? -2.744 -0.056 -9.621 1.00 93.50 162 GLU A CA 1
ATOM 1227 C C . GLU A 1 162 ? -1.596 0.781 -9.052 1.00 93.50 162 GLU A C 1
ATOM 1229 O O . GLU A 1 162 ? -1.714 1.354 -7.963 1.00 93.50 162 GLU A O 1
ATOM 1234 N N . ARG A 1 163 ? -0.481 0.887 -9.784 1.00 91.25 163 ARG A N 1
ATOM 1235 C CA . ARG A 1 163 ? 0.552 1.882 -9.472 1.00 91.25 163 ARG A CA 1
ATOM 1236 C C . ARG A 1 163 ? 0.124 3.232 -10.024 1.00 91.25 163 ARG A C 1
ATOM 1238 O O . ARG A 1 163 ? 0.075 3.419 -11.234 1.00 91.25 163 ARG A O 1
ATOM 1245 N N . VAL A 1 164 ? -0.113 4.177 -9.125 1.00 89.81 164 VAL A N 1
ATOM 1246 C CA . VAL A 1 164 ? -0.544 5.530 -9.481 1.00 89.81 164 VAL A CA 1
ATOM 1247 C C . VAL A 1 164 ? 0.639 6.462 -9.692 1.00 89.81 164 VAL A C 1
ATOM 1249 O O . VAL A 1 164 ? 0.550 7.361 -10.506 1.00 89.81 164 VAL A O 1
ATOM 1252 N N . CYS A 1 165 ? 1.748 6.296 -8.974 1.00 85.12 165 CYS A N 1
ATOM 1253 C CA . CYS A 1 165 ? 2.882 7.207 -9.119 1.00 85.12 165 CYS A CA 1
ATOM 1254 C C . CYS A 1 165 ? 4.200 6.487 -8.861 1.00 85.12 165 CYS A C 1
ATOM 1256 O O . CYS A 1 165 ? 4.324 5.771 -7.864 1.00 85.12 165 CYS A O 1
ATOM 1258 N N . VAL A 1 166 ? 5.183 6.749 -9.724 1.00 76.94 166 VAL A N 1
ATOM 1259 C CA . VAL A 1 166 ? 6.608 6.526 -9.450 1.00 76.94 166 VAL A CA 1
ATOM 1260 C C . VAL A 1 166 ? 7.144 7.794 -8.782 1.00 76.94 166 VAL A C 1
ATOM 1262 O O . VAL A 1 166 ? 6.899 8.899 -9.257 1.00 76.94 166 VAL A O 1
ATOM 1265 N N . GLY A 1 167 ? 7.774 7.675 -7.621 1.00 71.38 167 GLY A N 1
ATOM 1266 C CA . GLY A 1 167 ? 8.029 8.815 -6.732 1.00 71.38 167 GLY A CA 1
ATOM 1267 C C . GLY A 1 167 ? 7.098 8.796 -5.528 1.00 71.38 167 GLY A C 1
ATOM 1268 O O . GLY A 1 167 ? 6.306 9.704 -5.318 1.00 71.38 167 GLY A O 1
ATOM 1269 N N . GLY A 1 168 ? 7.172 7.719 -4.752 1.00 76.12 168 GLY A N 1
ATOM 1270 C CA . GLY A 1 168 ? 6.586 7.647 -3.422 1.00 76.12 168 GLY A CA 1
ATOM 1271 C C . GLY A 1 168 ? 7.229 8.638 -2.453 1.00 76.12 168 GLY A C 1
ATOM 1272 O O . GLY A 1 168 ? 7.916 9.589 -2.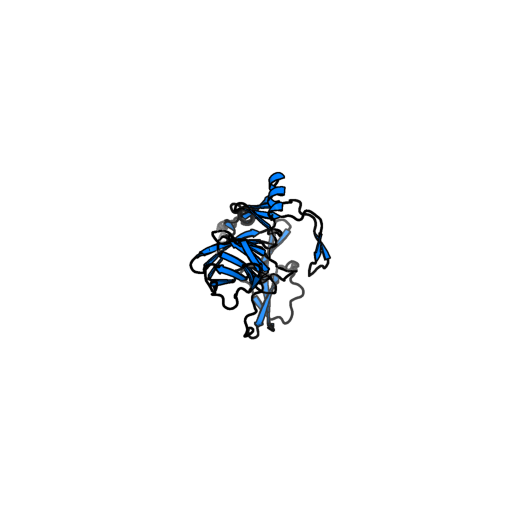818 1.00 76.12 168 GLY A O 1
ATOM 1273 N N . GLY A 1 169 ? 7.006 8.410 -1.170 1.00 78.38 169 GLY A N 1
ATOM 1274 C CA . GLY A 1 169 ? 7.643 9.208 -0.141 1.00 78.38 169 GLY A CA 1
ATOM 1275 C C . GLY A 1 169 ? 6.983 9.025 1.207 1.00 78.38 169 GLY A C 1
ATOM 1276 O O . GLY A 1 169 ? 5.779 8.793 1.338 1.00 78.38 169 GLY A O 1
ATOM 1277 N N . GLN A 1 170 ? 7.812 9.107 2.237 1.00 76.00 170 GLN A N 1
ATOM 1278 C CA . GLN A 1 170 ? 7.386 8.970 3.615 1.00 76.00 170 GLN A CA 1
ATOM 1279 C C . GLN A 1 170 ? 7.993 10.119 4.420 1.00 76.00 170 GLN A C 1
ATOM 1281 O O . GLN A 1 170 ? 9.202 10.346 4.311 1.00 76.00 170 GLN A O 1
ATOM 1286 N N . PRO A 1 171 ? 7.185 10.821 5.238 1.00 88.06 171 PRO A N 1
ATOM 1287 C CA . PRO A 1 171 ? 5.804 10.490 5.618 1.00 88.06 171 PRO A CA 1
ATOM 1288 C C . PRO A 1 171 ? 4.724 10.866 4.578 1.00 88.06 171 PRO A C 1
ATOM 1290 O O . PRO A 1 171 ? 4.973 11.633 3.661 1.00 88.06 171 PRO A O 1
ATOM 1293 N N . SER A 1 172 ? 3.504 10.336 4.731 1.00 93.62 172 SER A N 1
ATOM 1294 C CA . SER A 1 172 ? 2.339 10.660 3.886 1.00 93.62 172 SER A CA 1
ATOM 1295 C C . SER A 1 172 ? 1.054 10.796 4.711 1.00 93.62 172 SER A C 1
ATOM 1297 O O . SER A 1 172 ? 0.988 10.307 5.845 1.00 93.62 172 SER A O 1
ATOM 1299 N N . VAL A 1 173 ? 0.053 11.489 4.162 1.00 95.38 173 VAL A N 1
ATOM 1300 C CA . VAL A 1 173 ? -1.223 11.849 4.806 1.00 95.38 173 VAL A CA 1
ATOM 1301 C C . VAL A 1 173 ? -2.363 11.737 3.797 1.00 95.38 173 VAL A C 1
ATOM 1303 O O . VAL A 1 173 ? -2.269 12.288 2.704 1.00 95.38 173 VAL A O 1
ATOM 1306 N N . LEU A 1 174 ? -3.461 11.086 4.177 1.00 95.50 174 LEU A N 1
ATOM 1307 C CA . LEU A 1 174 ? -4.733 11.175 3.468 1.00 95.50 174 LEU A CA 1
ATOM 1308 C C . LEU A 1 174 ? -5.605 12.248 4.136 1.00 95.50 174 LEU A C 1
ATOM 1310 O O . LEU A 1 174 ? -5.919 12.148 5.321 1.00 95.50 174 LEU A O 1
ATOM 1314 N N . TYR A 1 175 ? -5.992 13.280 3.391 1.00 94.94 175 TYR A N 1
ATOM 1315 C CA . TYR A 1 175 ? -6.843 14.363 3.887 1.00 94.94 175 TYR A CA 1
ATOM 1316 C C . TYR A 1 175 ? -7.877 14.738 2.831 1.00 94.94 175 TYR A C 1
ATOM 1318 O O . TYR A 1 175 ? -7.526 14.954 1.673 1.00 94.94 175 TYR A O 1
ATOM 1326 N N . GLN A 1 176 ? -9.156 14.791 3.220 1.00 92.31 176 GLN A N 1
ATOM 1327 C CA . GLN A 1 176 ? -10.276 15.078 2.309 1.00 92.31 176 GLN A CA 1
ATOM 1328 C C . GLN A 1 176 ? -10.227 14.233 1.019 1.00 92.31 176 GLN A C 1
ATOM 1330 O O . GLN A 1 176 ? -10.357 14.753 -0.085 1.00 92.31 176 GLN A O 1
ATOM 1335 N N . HIS A 1 177 ? -9.992 12.924 1.165 1.00 91.50 177 HIS A N 1
ATOM 1336 C CA . HIS A 1 177 ? -9.873 11.953 0.063 1.00 91.50 177 HIS A CA 1
ATOM 1337 C C . HIS A 1 177 ? -8.697 12.178 -0.901 1.00 91.50 177 HIS A C 1
ATOM 1339 O O . HIS A 1 177 ? -8.621 11.528 -1.942 1.00 91.50 177 HIS A O 1
ATOM 1345 N N . ARG A 1 178 ? -7.753 13.059 -0.559 1.00 95.12 178 ARG A N 1
ATOM 1346 C CA . ARG A 1 178 ? -6.555 13.332 -1.356 1.00 95.12 178 ARG A CA 1
ATOM 1347 C C . ARG A 1 178 ? -5.317 12.875 -0.608 1.00 95.12 178 ARG A C 1
ATOM 1349 O O . ARG A 1 178 ? -5.179 13.114 0.593 1.00 95.12 178 ARG A O 1
ATOM 1356 N N . LEU A 1 179 ? -4.428 12.199 -1.327 1.00 96.44 179 LEU A N 1
ATOM 1357 C CA . LEU A 1 179 ? -3.194 11.672 -0.769 1.00 96.44 179 LEU A CA 1
ATOM 1358 C C . LEU A 1 179 ? -2.060 12.683 -0.949 1.00 96.44 179 LEU A C 1
ATOM 1360 O O . LEU A 1 179 ? -1.770 13.126 -2.060 1.00 96.44 179 LEU A O 1
ATOM 1364 N N . TYR A 1 180 ? -1.396 13.006 0.153 1.00 96.06 180 TYR A N 1
ATOM 1365 C CA . TYR A 1 180 ? -0.269 13.921 0.208 1.00 96.06 180 TYR A CA 1
ATOM 1366 C C . TYR A 1 180 ? 0.984 13.195 0.689 1.00 96.06 180 TYR A C 1
ATOM 1368 O O . TYR A 1 180 ? 0.944 12.422 1.648 1.00 96.06 180 TYR A O 1
ATOM 1376 N N . VAL A 1 181 ? 2.111 13.489 0.056 1.00 94.31 181 VAL A N 1
ATOM 1377 C CA . VAL A 1 181 ? 3.449 13.068 0.473 1.00 94.31 181 VAL A CA 1
ATOM 1378 C C . VAL A 1 181 ? 4.138 14.262 1.119 1.00 94.31 181 VAL A C 1
ATOM 1380 O O . VAL A 1 181 ? 4.098 15.378 0.601 1.00 94.31 181 VAL A O 1
ATOM 1383 N N . LEU A 1 182 ? 4.733 14.048 2.285 1.00 91.25 182 LEU A N 1
ATOM 1384 C CA . LEU A 1 182 ? 5.443 15.071 3.037 1.00 91.25 182 LEU A CA 1
ATOM 1385 C C . LEU A 1 182 ? 6.934 14.960 2.730 1.00 91.25 182 LEU A C 1
ATOM 1387 O O . LEU A 1 182 ? 7.546 13.925 2.988 1.00 91.25 182 LEU A O 1
ATOM 1391 N N . GLY A 1 183 ? 7.507 16.047 2.223 1.00 84.62 183 GLY A N 1
ATOM 1392 C CA . GLY A 1 183 ? 8.948 16.157 2.045 1.00 84.62 183 GLY A CA 1
ATOM 1393 C C . GLY A 1 183 ? 9.661 16.352 3.383 1.00 84.62 183 GLY A C 1
ATOM 1394 O O . GLY A 1 183 ? 9.115 16.948 4.326 1.00 84.62 183 GLY A O 1
ATOM 1395 N N . SER A 1 184 ? 10.901 15.883 3.465 1.00 76.38 184 SER A N 1
ATOM 1396 C CA . SER A 1 184 ? 11.791 16.194 4.579 1.00 76.38 184 SER A CA 1
ATOM 1397 C C . SER A 1 184 ? 12.110 17.686 4.577 1.00 76.38 184 SER A C 1
ATOM 1399 O O . SER A 1 184 ? 12.633 18.218 3.606 1.00 76.38 184 SER A O 1
ATOM 1401 N N . THR A 1 185 ? 11.836 18.387 5.677 1.00 69.31 185 THR A N 1
ATOM 1402 C CA . THR A 1 185 ? 12.148 19.825 5.797 1.00 69.31 185 THR A CA 1
ATOM 1403 C C . THR A 1 185 ? 13.589 20.142 6.134 1.00 69.31 185 THR A C 1
ATOM 1405 O O . THR A 1 185 ? 13.956 21.312 6.199 1.00 69.31 185 THR A O 1
ATOM 1408 N N . GLY A 1 186 ? 14.367 19.126 6.475 1.00 71.75 186 GLY A N 1
ATOM 1409 C CA . GLY A 1 186 ? 15.717 19.296 6.967 1.00 71.75 186 GLY A CA 1
ATOM 1410 C C . GLY A 1 186 ? 16.613 18.207 6.428 1.00 71.75 186 GLY A C 1
ATOM 1411 O O . GLY A 1 186 ? 16.160 17.112 6.084 1.00 71.75 186 GLY A O 1
ATOM 1412 N N . ASP A 1 187 ? 17.893 18.534 6.389 1.00 80.88 187 ASP A N 1
ATOM 1413 C CA . ASP A 1 187 ? 18.912 17.538 6.159 1.00 80.88 187 ASP A CA 1
ATOM 1414 C C . ASP A 1 187 ? 18.905 16.547 7.317 1.00 80.88 187 ASP A C 1
ATOM 1416 O O . ASP A 1 187 ? 18.851 16.927 8.490 1.00 80.88 187 ASP A O 1
ATOM 1420 N N . ALA A 1 188 ? 18.969 15.270 6.982 1.00 77.25 188 ALA A N 1
ATOM 1421 C CA . ALA A 1 188 ? 18.974 14.191 7.945 1.00 77.25 188 ALA A CA 1
ATOM 1422 C C . ALA A 1 188 ? 20.131 13.244 7.657 1.00 77.25 188 ALA A C 1
ATOM 1424 O O . ALA A 1 188 ? 20.527 13.046 6.511 1.00 77.25 188 ALA A O 1
ATOM 1425 N N . LEU A 1 189 ? 20.658 12.623 8.705 1.00 79.62 189 LEU A N 1
ATOM 1426 C CA . LEU A 1 189 ? 21.500 11.448 8.542 1.00 79.62 189 LEU A CA 1
ATOM 1427 C C . LEU A 1 189 ? 20.588 10.223 8.458 1.00 79.62 189 LEU A C 1
ATOM 1429 O O . LEU A 1 189 ? 19.758 10.005 9.340 1.00 79.62 189 LEU A O 1
ATOM 1433 N N . ALA A 1 190 ? 20.730 9.441 7.394 1.00 72.19 190 ALA A N 1
ATOM 1434 C CA . ALA A 1 190 ? 19.988 8.211 7.168 1.00 72.19 190 ALA A CA 1
ATOM 1435 C C . ALA A 1 190 ? 20.958 7.030 7.121 1.00 72.19 190 ALA A C 1
ATOM 1437 O O . ALA A 1 190 ? 22.038 7.123 6.543 1.00 72.19 190 ALA A O 1
ATOM 1438 N N . SER A 1 191 ? 20.573 5.915 7.739 1.00 66.50 191 SER A N 1
ATOM 1439 C CA . SER A 1 191 ? 21.331 4.673 7.622 1.00 66.50 191 SER A CA 1
ATOM 1440 C C . SER A 1 191 ? 20.964 3.991 6.308 1.00 66.50 191 SER A C 1
ATOM 1442 O O . SER A 1 191 ? 19.822 3.581 6.116 1.00 66.50 191 SER A O 1
ATOM 1444 N N . ASP A 1 192 ? 21.944 3.872 5.424 1.00 72.06 192 ASP A N 1
ATOM 1445 C CA . ASP A 1 192 ? 21.892 3.080 4.206 1.00 72.06 192 ASP A CA 1
ATOM 1446 C C . ASP A 1 192 ? 22.673 1.774 4.404 1.00 72.06 192 ASP A C 1
ATOM 1448 O O . ASP A 1 192 ? 23.739 1.740 5.026 1.00 72.06 192 ASP A O 1
ATOM 1452 N N . ARG A 1 193 ? 22.140 0.666 3.886 1.00 55.22 193 ARG A N 1
ATOM 1453 C CA . ARG A 1 193 ? 22.753 -0.658 4.064 1.00 55.22 193 ARG A CA 1
ATOM 1454 C C . ARG A 1 193 ? 24.075 -0.812 3.320 1.00 55.22 193 ARG A C 1
ATOM 1456 O O . ARG A 1 193 ? 24.943 -1.548 3.779 1.00 55.22 193 ARG A O 1
ATOM 1463 N N . ARG A 1 194 ? 24.182 -0.208 2.140 1.00 55.09 194 ARG A N 1
ATOM 1464 C CA . ARG A 1 194 ? 25.317 -0.363 1.225 1.00 55.09 194 ARG A CA 1
ATOM 1465 C C . ARG A 1 194 ? 26.396 0.672 1.506 1.00 55.09 194 ARG A C 1
ATOM 1467 O O . ARG A 1 194 ? 27.575 0.376 1.357 1.00 55.09 194 ARG A O 1
ATOM 1474 N N . HIS A 1 195 ? 25.989 1.862 1.930 1.00 68.88 195 HIS A N 1
ATOM 1475 C CA . HIS A 1 195 ? 26.860 3.026 2.028 1.00 68.88 195 HIS A CA 1
ATOM 1476 C C . HIS A 1 195 ? 27.031 3.552 3.461 1.00 68.88 195 HIS A C 1
ATOM 1478 O O . HIS A 1 195 ? 27.766 4.513 3.676 1.00 68.88 195 HIS A O 1
ATOM 1484 N N . GLY A 1 196 ? 26.394 2.925 4.456 1.00 74.25 196 GLY A N 1
ATOM 1485 C CA . GLY A 1 196 ? 26.476 3.352 5.850 1.00 74.25 196 GLY A CA 1
ATOM 1486 C C . GLY A 1 196 ? 25.646 4.608 6.116 1.00 74.25 196 GLY A C 1
ATOM 1487 O O . GLY A 1 196 ? 24.565 4.785 5.565 1.00 74.25 196 GLY A O 1
ATOM 1488 N N . VAL A 1 197 ? 26.104 5.480 7.012 1.00 81.31 197 VAL A N 1
ATOM 1489 C CA . VAL A 1 197 ? 25.362 6.706 7.340 1.00 81.31 197 VAL A CA 1
ATOM 1490 C C . VAL A 1 197 ? 25.577 7.750 6.244 1.00 81.31 197 VAL A C 1
ATOM 1492 O O . VAL A 1 197 ? 26.687 8.246 6.066 1.00 81.31 197 VAL A O 1
ATOM 1495 N N . LEU A 1 198 ? 24.507 8.113 5.539 1.00 81.31 198 LEU A N 1
ATOM 1496 C CA . LEU A 1 198 ? 24.505 9.118 4.479 1.00 81.31 198 LEU A CA 1
ATOM 1497 C C . LEU A 1 198 ? 23.770 10.387 4.916 1.00 81.31 198 LEU A C 1
ATOM 1499 O O . LEU A 1 198 ? 22.773 10.326 5.635 1.00 81.31 198 LEU A O 1
ATOM 1503 N N . ARG A 1 199 ? 24.218 11.547 4.424 1.00 82.00 199 ARG A N 1
ATOM 1504 C CA . ARG A 1 199 ? 23.427 12.783 4.487 1.00 82.00 199 ARG A CA 1
ATOM 1505 C C . ARG A 1 199 ? 22.346 12.730 3.413 1.00 82.00 199 ARG A C 1
ATOM 1507 O O . ARG A 1 199 ? 22.648 12.739 2.224 1.00 82.00 199 ARG A O 1
ATOM 1514 N N . ARG A 1 200 ? 21.092 12.740 3.844 1.00 77.88 200 ARG A N 1
ATOM 1515 C CA . ARG A 1 200 ? 19.914 12.989 3.019 1.00 77.88 200 ARG A CA 1
ATOM 1516 C C . ARG A 1 200 ? 19.591 14.476 3.088 1.00 77.88 200 ARG A C 1
ATOM 1518 O O . ARG A 1 200 ? 19.388 15.002 4.178 1.00 77.88 200 ARG A O 1
ATOM 1525 N N . GLN A 1 201 ? 19.595 15.153 1.946 1.00 76.94 201 GLN A N 1
ATOM 1526 C CA . GLN A 1 201 ? 19.239 16.570 1.885 1.00 76.94 201 GLN A CA 1
ATOM 1527 C C . GLN A 1 201 ? 17.740 16.774 2.132 1.00 76.94 201 GLN A C 1
ATOM 1529 O O . GLN A 1 201 ? 16.939 15.869 1.890 1.00 76.94 201 GLN A O 1
ATOM 1534 N N . ALA A 1 202 ? 17.381 17.956 2.630 1.00 79.56 202 ALA A N 1
ATOM 1535 C CA . ALA A 1 202 ? 16.001 18.408 2.685 1.00 79.56 202 ALA A CA 1
ATOM 1536 C C . ALA A 1 202 ? 15.392 18.409 1.278 1.00 79.56 202 ALA A C 1
ATOM 1538 O O . ALA A 1 202 ? 16.039 18.808 0.306 1.00 79.56 202 ALA A O 1
ATOM 1539 N N . ASP A 1 203 ? 14.131 18.008 1.187 1.00 80.56 203 ASP A N 1
ATOM 1540 C CA . ASP A 1 203 ? 13.401 18.071 -0.067 1.00 80.56 203 ASP A CA 1
ATOM 1541 C C . ASP A 1 203 ? 13.088 19.539 -0.391 1.00 80.56 203 ASP A C 1
ATOM 1543 O O . ASP A 1 203 ? 12.698 20.327 0.476 1.00 80.56 203 ASP A O 1
ATOM 1547 N N . SER A 1 204 ? 13.234 19.914 -1.663 1.00 80.06 204 SER A N 1
ATOM 1548 C CA . SER A 1 204 ? 12.947 21.275 -2.139 1.00 80.06 204 SER A CA 1
ATOM 1549 C C . SER A 1 204 ? 11.463 21.642 -2.036 1.00 80.06 204 SER A C 1
ATOM 1551 O O . SER A 1 204 ? 11.109 22.823 -2.034 1.00 80.06 204 SER A O 1
ATOM 1553 N N . VAL A 1 205 ? 10.592 20.634 -1.924 1.00 85.81 205 VAL A N 1
ATOM 1554 C CA . VAL A 1 205 ? 9.142 20.777 -1.829 1.00 85.81 205 VAL A CA 1
ATOM 1555 C C . VAL A 1 205 ? 8.646 20.143 -0.522 1.00 85.81 205 VAL A C 1
ATOM 1557 O O . VAL A 1 205 ? 8.807 18.942 -0.320 1.00 85.81 205 VAL A O 1
ATOM 1560 N N . PRO A 1 206 ? 7.995 20.911 0.373 1.00 88.12 206 PRO A N 1
ATOM 1561 C CA . PRO A 1 206 ? 7.615 20.423 1.699 1.00 88.12 206 PRO A CA 1
ATOM 1562 C C . PRO A 1 206 ? 6.420 19.464 1.697 1.00 88.12 206 PRO A C 1
ATOM 1564 O O . PRO A 1 206 ? 6.267 18.700 2.654 1.00 88.12 206 PRO A O 1
ATOM 1567 N N . VAL A 1 207 ? 5.540 19.564 0.697 1.00 93.31 207 VAL A N 1
ATOM 1568 C CA . VAL A 1 207 ? 4.342 18.733 0.519 1.00 93.31 207 VAL A CA 1
ATOM 1569 C C . VAL A 1 207 ? 4.065 18.585 -0.973 1.00 93.31 207 VAL A C 1
ATOM 1571 O O . VAL A 1 207 ? 4.037 19.575 -1.706 1.00 93.31 207 VAL A O 1
ATOM 1574 N N . GLN A 1 208 ? 3.807 17.360 -1.406 1.00 94.50 208 GLN A N 1
ATOM 1575 C CA . GLN A 1 208 ? 3.351 17.036 -2.749 1.00 94.50 208 GLN A CA 1
ATOM 1576 C C . GLN A 1 208 ? 1.989 16.350 -2.673 1.00 94.50 208 GLN A C 1
ATOM 1578 O O . GLN A 1 208 ? 1.701 15.606 -1.739 1.00 94.50 208 GLN A O 1
ATOM 1583 N N . LEU A 1 209 ? 1.141 16.612 -3.653 1.00 95.31 209 LEU A N 1
ATOM 1584 C CA . LEU A 1 209 ? -0.146 15.963 -3.839 1.00 95.31 209 LEU A CA 1
ATOM 1585 C C . LEU A 1 209 ? 0.006 14.861 -4.888 1.00 95.31 209 LEU A C 1
ATOM 1587 O O . LEU A 1 209 ? 0.498 15.132 -5.982 1.00 95.31 209 LEU A O 1
ATOM 1591 N N . CYS A 1 210 ? -0.490 13.664 -4.589 1.00 94.62 210 CYS A N 1
ATOM 1592 C CA . CYS A 1 210 ? -0.681 12.624 -5.591 1.00 94.62 210 CYS A CA 1
ATOM 1593 C C . CYS A 1 210 ? -1.853 12.999 -6.504 1.00 94.62 210 CYS A C 1
ATOM 1595 O O . CYS A 1 210 ? -2.989 13.157 -6.046 1.00 94.62 210 CYS A O 1
ATOM 1597 N N . ASP A 1 211 ? -1.559 13.196 -7.785 1.00 91.25 211 ASP A N 1
ATOM 1598 C CA . ASP A 1 211 ? -2.547 13.436 -8.825 1.00 91.25 211 ASP A CA 1
ATOM 1599 C C . ASP A 1 211 ? -2.820 12.143 -9.591 1.00 91.25 211 ASP A C 1
ATOM 1601 O O . ASP A 1 211 ? -1.981 11.669 -10.357 1.00 91.25 211 ASP A O 1
ATOM 1605 N N . THR A 1 212 ? -4.011 11.585 -9.389 1.00 88.19 212 THR A N 1
ATOM 1606 C CA . THR A 1 212 ? -4.445 10.364 -10.071 1.00 88.19 212 THR A CA 1
ATOM 1607 C C . THR A 1 212 ? -4.715 10.571 -11.555 1.00 88.19 212 THR A C 1
ATOM 1609 O O . THR A 1 212 ? -4.700 9.599 -12.298 1.00 88.19 212 THR A O 1
ATOM 1612 N N . ALA A 1 213 ? -4.951 11.806 -12.010 1.00 86.44 213 ALA A N 1
ATOM 1613 C CA . ALA A 1 213 ? -5.208 12.071 -13.423 1.00 86.44 213 ALA A CA 1
ATOM 1614 C C . ALA A 1 213 ? -3.920 12.046 -14.256 1.00 86.44 213 ALA A C 1
ATOM 1616 O O . ALA A 1 213 ? -3.948 11.697 -15.432 1.00 86.44 213 ALA A O 1
ATOM 1617 N N . THR A 1 214 ? -2.794 12.429 -13.651 1.00 83.88 214 THR A N 1
ATOM 1618 C CA . THR A 1 214 ? -1.496 12.542 -14.332 1.00 83.88 214 THR A CA 1
ATOM 1619 C C . THR A 1 214 ? -0.470 11.526 -13.850 1.00 83.88 214 THR A C 1
ATOM 1621 O O . THR A 1 214 ? 0.685 11.614 -14.257 1.00 83.88 214 THR A O 1
ATOM 1624 N N . TYR A 1 215 ? -0.866 10.608 -12.965 1.00 85.69 215 TYR A N 1
ATOM 1625 C CA . TYR A 1 215 ? -0.001 9.575 -12.395 1.00 85.69 215 TYR A CA 1
ATOM 1626 C C . TYR A 1 215 ? 1.298 10.131 -11.775 1.00 85.69 215 TYR A C 1
ATOM 1628 O O . TYR A 1 215 ? 2.382 9.560 -11.904 1.00 85.69 215 TYR A O 1
ATOM 1636 N N . SER A 1 216 ? 1.210 11.299 -11.124 1.00 87.62 216 SER A N 1
ATOM 1637 C CA . SER A 1 216 ? 2.393 12.046 -10.679 1.00 87.62 216 SER A CA 1
ATOM 1638 C C . SER A 1 216 ? 2.200 12.802 -9.363 1.00 87.62 216 SER A C 1
ATOM 1640 O O . SER A 1 216 ? 1.085 13.021 -8.881 1.00 87.62 216 SER A O 1
ATOM 1642 N N . LEU A 1 217 ? 3.320 13.211 -8.759 1.00 90.44 217 LEU A N 1
ATOM 1643 C CA . LEU A 1 217 ? 3.346 14.082 -7.589 1.00 90.44 217 LEU A CA 1
ATOM 1644 C C . LEU A 1 217 ? 3.457 15.554 -7.999 1.00 90.44 217 LEU A C 1
ATOM 1646 O O . LEU A 1 217 ? 4.453 15.980 -8.584 1.00 90.44 217 LEU A O 1
ATOM 1650 N N . ARG A 1 218 ? 2.476 16.368 -7.603 1.00 92.12 218 ARG A N 1
ATOM 1651 C CA . ARG A 1 218 ? 2.473 17.818 -7.844 1.00 92.12 218 ARG A CA 1
ATOM 1652 C C . ARG A 1 218 ? 2.844 18.605 -6.587 1.00 92.12 218 ARG A C 1
ATOM 1654 O O . ARG A 1 218 ? 2.247 18.363 -5.537 1.00 92.12 218 ARG A O 1
ATOM 1661 N N . PRO A 1 219 ? 3.773 19.573 -6.660 1.00 93.88 219 PRO A N 1
ATOM 1662 C CA . PRO A 1 219 ? 4.095 20.436 -5.529 1.00 93.88 219 PRO A CA 1
ATOM 1663 C C . PRO A 1 219 ? 2.879 21.206 -5.010 1.00 93.88 219 PRO A C 1
ATOM 1665 O O . PRO A 1 219 ? 2.135 21.809 -5.784 1.00 93.88 219 PRO A O 1
ATOM 1668 N N . VAL A 1 220 ? 2.707 21.240 -3.690 1.00 94.44 220 VAL A N 1
ATOM 1669 C CA . VAL A 1 220 ? 1.747 22.130 -3.032 1.00 94.44 220 VAL A CA 1
ATOM 1670 C C . VAL A 1 220 ? 2.478 23.409 -2.637 1.00 94.44 220 VAL A C 1
ATOM 1672 O O . VAL A 1 220 ? 3.323 23.402 -1.743 1.00 94.44 220 VAL A O 1
ATOM 1675 N N . THR A 1 221 ? 2.162 24.510 -3.316 1.00 90.69 221 THR A N 1
ATOM 1676 C CA . THR A 1 221 ? 2.807 25.818 -3.100 1.00 90.69 221 THR A CA 1
ATOM 1677 C C . THR A 1 221 ? 2.073 26.692 -2.084 1.00 90.69 221 THR A C 1
ATOM 1679 O O . THR A 1 221 ? 2.681 27.584 -1.492 1.00 90.69 221 THR A O 1
ATOM 1682 N N . ASP A 1 222 ? 0.785 26.431 -1.840 1.00 93.62 222 ASP A N 1
ATOM 1683 C CA . ASP A 1 222 ? 0.008 27.171 -0.849 1.00 93.62 222 ASP A CA 1
ATOM 1684 C C . ASP A 1 222 ? 0.454 26.834 0.582 1.00 93.62 222 ASP A C 1
ATOM 1686 O O . ASP A 1 222 ? 0.311 25.709 1.072 1.00 93.62 222 ASP A O 1
ATOM 1690 N N . ARG A 1 223 ? 0.964 27.849 1.283 1.00 91.50 223 ARG A N 1
ATOM 1691 C CA . ARG A 1 223 ? 1.501 27.708 2.638 1.00 91.50 223 ARG A CA 1
ATOM 1692 C C . ARG A 1 223 ? 0.428 27.332 3.658 1.00 91.50 223 ARG A C 1
ATOM 1694 O O . ARG A 1 223 ? 0.744 26.603 4.600 1.00 91.50 223 ARG A O 1
ATOM 1701 N N . ALA A 1 224 ? -0.806 27.814 3.499 1.00 94.25 224 ALA A N 1
ATOM 1702 C CA . ALA A 1 224 ? -1.892 27.485 4.422 1.00 94.25 224 ALA A CA 1
ATOM 1703 C C . ALA A 1 224 ? -2.224 25.989 4.345 1.00 94.25 224 ALA A C 1
ATOM 1705 O O . ALA A 1 224 ? -2.241 25.308 5.371 1.00 94.25 224 ALA A O 1
ATOM 1706 N N . THR A 1 225 ? -2.350 25.460 3.127 1.00 94.06 225 THR A N 1
ATOM 1707 C CA . THR A 1 225 ? -2.518 24.026 2.869 1.00 94.06 225 THR A CA 1
ATOM 1708 C C . THR A 1 225 ? -1.347 23.219 3.426 1.00 94.06 225 THR A C 1
ATOM 1710 O O . THR A 1 225 ? -1.570 22.240 4.129 1.00 94.06 225 THR A O 1
ATOM 1713 N N . VAL A 1 226 ? -0.093 23.632 3.198 1.00 92.75 226 VAL A N 1
ATOM 1714 C CA . VAL A 1 226 ? 1.087 22.927 3.742 1.00 92.75 226 VAL A CA 1
ATOM 1715 C C . VAL A 1 226 ? 1.025 22.795 5.267 1.00 92.75 226 VAL A C 1
ATOM 1717 O O . VAL A 1 226 ? 1.296 21.718 5.804 1.00 92.75 226 VAL A O 1
ATOM 1720 N N . VAL A 1 227 ? 0.682 23.874 5.976 1.00 93.25 227 VAL A N 1
ATOM 1721 C CA . VAL A 1 227 ? 0.554 23.857 7.442 1.00 93.25 227 VAL A CA 1
ATOM 1722 C C . VAL A 1 227 ? -0.582 22.938 7.875 1.00 93.25 227 VAL A C 1
ATOM 1724 O O . VAL A 1 227 ? -0.398 22.157 8.808 1.00 93.25 227 VAL A O 1
ATOM 1727 N N . GLU A 1 228 ? -1.724 23.008 7.197 1.00 95.19 228 GLU A N 1
ATOM 1728 C CA . GLU A 1 228 ? -2.890 22.198 7.529 1.00 95.19 228 GLU A CA 1
ATOM 1729 C C . GLU A 1 228 ? -2.609 20.705 7.346 1.00 95.19 228 GLU A C 1
ATOM 1731 O O . GLU A 1 228 ? -2.739 19.936 8.296 1.00 95.19 228 GLU A O 1
ATOM 1736 N N . ILE A 1 229 ? -2.100 20.290 6.184 1.00 95.19 229 ILE A N 1
ATOM 1737 C CA . ILE A 1 229 ? -1.803 18.879 5.888 1.00 95.19 229 ILE A CA 1
ATOM 1738 C C . ILE A 1 229 ? -0.822 18.279 6.904 1.00 95.19 229 ILE A C 1
ATOM 1740 O O . ILE A 1 229 ? -0.977 17.134 7.328 1.00 95.19 229 ILE A O 1
ATOM 1744 N N . ARG A 1 230 ? 0.166 19.053 7.360 1.00 91.62 230 ARG A N 1
ATOM 1745 C CA . ARG A 1 230 ? 1.139 18.586 8.358 1.00 91.62 230 ARG A CA 1
ATOM 1746 C C . ARG A 1 230 ? 0.530 18.299 9.723 1.00 91.62 230 ARG A C 1
ATOM 1748 O O . ARG A 1 230 ? 1.024 17.414 10.417 1.00 91.62 230 ARG A O 1
ATOM 1755 N N . ARG A 1 231 ? -0.530 19.013 10.109 1.00 92.94 231 ARG A N 1
ATOM 1756 C CA . ARG A 1 231 ? -1.244 18.768 11.374 1.00 92.94 231 ARG A CA 1
ATOM 1757 C C . ARG A 1 231 ? -1.990 17.438 11.368 1.00 92.94 231 ARG A C 1
ATOM 1759 O O . ARG A 1 231 ? -2.185 16.858 12.430 1.00 92.94 231 ARG A O 1
ATOM 1766 N N . HIS A 1 232 ? -2.351 16.940 10.187 1.00 92.69 232 HIS A N 1
ATOM 1767 C CA . HIS A 1 232 ? -3.050 15.664 10.010 1.00 92.69 232 HIS A CA 1
ATOM 1768 C C . HIS A 1 232 ? -2.114 14.455 9.951 1.00 92.69 232 HIS A C 1
ATOM 1770 O O . HIS A 1 232 ? -2.574 13.325 9.787 1.00 92.69 232 HIS A O 1
ATOM 1776 N N . TYR A 1 233 ? -0.803 14.646 10.120 1.00 90.25 233 TYR A N 1
ATOM 1777 C CA . TYR A 1 233 ? 0.109 13.519 10.238 1.00 90.25 233 TYR A CA 1
ATOM 1778 C C . TYR A 1 233 ? -0.189 12.696 11.498 1.00 90.25 233 TYR A C 1
ATOM 1780 O O . TYR A 1 233 ? -0.051 13.166 12.628 1.00 90.25 233 TYR A O 1
ATOM 1788 N N . ARG A 1 234 ? -0.546 11.425 11.294 1.00 87.06 234 ARG A N 1
ATOM 1789 C CA . ARG A 1 234 ? -0.775 10.447 12.366 1.00 87.06 234 ARG A CA 1
ATOM 1790 C C . ARG A 1 234 ? 0.316 9.388 12.415 1.00 87.06 234 ARG A C 1
ATOM 1792 O O . ARG A 1 234 ? 0.995 9.123 11.416 1.00 87.06 234 ARG A O 1
ATOM 1799 N N . ARG A 1 235 ? 0.449 8.732 13.570 1.00 85.50 235 ARG A N 1
ATOM 1800 C CA . ARG A 1 235 ? 1.347 7.582 13.737 1.00 85.50 235 ARG A CA 1
ATOM 1801 C C . ARG A 1 235 ? 0.909 6.442 12.797 1.00 85.50 235 ARG A C 1
ATOM 1803 O O . ARG A 1 235 ? -0.241 6.045 12.875 1.00 85.50 235 ARG A O 1
ATOM 1810 N N . PRO A 1 236 ? 1.804 5.866 11.975 1.00 88.06 236 PRO A N 1
ATOM 1811 C CA . PRO A 1 236 ? 1.448 4.817 11.006 1.00 88.06 236 PRO A CA 1
ATOM 1812 C C . PRO A 1 236 ? 0.920 3.507 11.617 1.00 88.06 236 PRO A C 1
ATOM 1814 O O . PRO A 1 236 ? 0.378 2.667 10.911 1.00 88.06 236 PRO A O 1
ATOM 1817 N N . LYS A 1 237 ? 1.157 3.297 12.916 1.00 92.31 237 LYS A N 1
ATOM 1818 C CA . LYS A 1 237 ? 0.902 2.041 13.635 1.00 92.31 237 LYS A CA 1
ATOM 1819 C C . LYS A 1 237 ? -0.339 2.055 14.510 1.00 92.31 237 LYS A C 1
ATOM 1821 O O . LYS A 1 237 ? -0.598 1.059 15.178 1.00 92.31 237 LYS A O 1
ATOM 1826 N N . MET A 1 238 ? -1.043 3.179 14.569 1.00 93.94 238 MET A N 1
ATOM 1827 C CA . MET A 1 238 ? -2.252 3.308 15.366 1.00 93.94 238 MET A CA 1
ATOM 1828 C C . MET A 1 238 ? -3.282 4.118 14.604 1.00 93.94 238 MET A C 1
ATOM 1830 O O . MET A 1 238 ? -2.938 5.122 13.982 1.00 93.94 238 MET A O 1
ATOM 1834 N N . THR A 1 239 ? -4.533 3.707 14.714 1.00 94.06 239 THR A N 1
ATOM 1835 C CA . THR A 1 239 ? -5.674 4.437 14.170 1.00 94.06 239 THR A CA 1
ATOM 1836 C C . THR A 1 239 ? -6.854 4.301 15.129 1.00 94.06 239 THR A C 1
ATOM 1838 O O . THR A 1 239 ? -6.888 3.367 15.934 1.00 94.06 239 THR A O 1
ATOM 1841 N N . ASP A 1 240 ? -7.780 5.250 15.089 1.00 92.06 240 ASP A N 1
ATOM 1842 C CA . ASP A 1 240 ? -8.951 5.275 15.966 1.00 92.06 240 ASP A CA 1
ATOM 1843 C C . ASP A 1 240 ? -10.176 4.840 15.149 1.00 92.06 240 ASP A C 1
ATOM 1845 O O . ASP A 1 240 ? -10.339 5.286 14.012 1.00 92.06 240 ASP A O 1
ATOM 1849 N N . ASP A 1 241 ? -11.020 3.966 15.701 1.00 90.12 241 ASP A N 1
ATOM 1850 C CA . ASP A 1 241 ? -12.303 3.622 15.086 1.00 90.12 241 ASP A CA 1
ATOM 1851 C C . ASP A 1 241 ? -13.373 4.691 15.378 1.00 90.12 241 ASP A C 1
ATOM 1853 O O . ASP A 1 241 ? -13.176 5.604 16.187 1.00 90.12 241 ASP A O 1
ATOM 1857 N N . ALA A 1 242 ? -14.507 4.609 14.677 1.00 86.50 242 ALA A N 1
ATOM 1858 C CA . ALA A 1 242 ? -15.585 5.591 14.800 1.00 86.50 242 ALA A CA 1
ATOM 1859 C C . ALA A 1 242 ? -16.218 5.630 16.206 1.00 86.50 242 ALA A C 1
ATOM 1861 O O . ALA A 1 242 ? -16.764 6.662 16.599 1.00 86.50 242 ALA A O 1
ATOM 1862 N N . ASP A 1 243 ? -16.094 4.544 16.971 1.00 85.31 243 ASP A N 1
ATOM 1863 C CA . ASP A 1 243 ? -16.648 4.391 18.317 1.00 85.31 243 ASP A CA 1
ATOM 1864 C C . ASP A 1 243 ? -15.657 4.829 19.416 1.00 85.31 243 ASP A C 1
ATOM 1866 O O . ASP A 1 243 ? -15.927 4.684 20.611 1.00 85.31 243 ASP A O 1
ATOM 1870 N N . GLY A 1 244 ? -14.494 5.372 19.035 1.00 83.75 244 GLY A N 1
ATOM 1871 C CA . GLY A 1 244 ? -13.436 5.792 19.958 1.00 83.75 244 GLY A CA 1
ATOM 1872 C C . GLY A 1 244 ? -12.568 4.643 20.486 1.00 83.75 244 GLY A C 1
ATOM 1873 O O . GLY A 1 244 ? -11.739 4.852 21.378 1.00 83.75 244 GLY A O 1
ATOM 1874 N N . GLY A 1 245 ? -12.733 3.434 19.948 1.00 89.69 245 GLY A N 1
ATOM 1875 C CA . GLY A 1 245 ? -11.783 2.338 20.080 1.00 89.69 245 GLY A CA 1
ATOM 1876 C C . GLY A 1 245 ? -10.488 2.639 19.328 1.00 89.69 245 GLY A C 1
ATOM 1877 O O . GLY A 1 245 ? -10.432 3.485 18.438 1.00 89.69 245 GLY A O 1
ATOM 1878 N N . GLN A 1 246 ? -9.407 1.956 19.702 1.00 93.94 246 GLN A N 1
ATOM 1879 C CA . GLN A 1 246 ? -8.102 2.153 19.063 1.00 93.94 246 GLN A CA 1
ATOM 1880 C C . GLN A 1 246 ? -7.587 0.850 18.485 1.00 93.94 246 GLN A C 1
ATOM 1882 O O . GLN A 1 246 ? -7.669 -0.199 19.120 1.00 93.94 246 GLN A O 1
ATOM 1887 N N . TRP A 1 247 ? -6.990 0.927 17.310 1.00 95.31 247 TRP A N 1
ATOM 1888 C CA . TRP A 1 247 ? -6.356 -0.188 16.631 1.00 95.31 247 TRP A CA 1
ATOM 1889 C C . TRP A 1 247 ? -4.853 0.026 16.576 1.00 95.31 247 TRP A C 1
ATOM 1891 O O . TRP A 1 247 ? -4.376 1.155 16.460 1.00 95.31 247 TRP A O 1
ATOM 1901 N N . GLY A 1 248 ? -4.101 -1.065 16.674 1.00 95.19 248 GLY A N 1
ATOM 1902 C CA . GLY A 1 248 ? -2.647 -1.050 16.647 1.00 95.19 248 GLY A CA 1
ATOM 1903 C C . GLY A 1 248 ? -2.071 -2.199 15.831 1.00 95.19 248 GLY A C 1
ATOM 1904 O O . GLY A 1 248 ? -2.617 -3.300 15.828 1.00 95.19 248 GLY A O 1
ATOM 1905 N N . ALA A 1 249 ? -0.938 -1.950 15.176 1.00 94.31 249 ALA A N 1
ATOM 1906 C CA . ALA A 1 249 ? -0.162 -2.965 14.467 1.00 94.31 249 ALA A CA 1
ATOM 1907 C C . ALA A 1 249 ? 1.328 -2.875 14.828 1.00 94.31 249 ALA A C 1
ATOM 1909 O O . ALA A 1 249 ? 1.894 -1.786 14.969 1.00 94.31 249 ALA A O 1
ATOM 1910 N N . GLY A 1 250 ? 1.984 -4.025 14.983 1.00 88.06 250 GLY A N 1
ATOM 1911 C CA . GLY A 1 250 ? 3.419 -4.083 15.251 1.00 88.06 250 GLY A CA 1
ATOM 1912 C C . GLY A 1 250 ? 3.942 -5.498 15.483 1.00 88.06 250 GLY A C 1
ATOM 1913 O O . GLY A 1 250 ? 3.334 -6.485 15.082 1.00 88.06 250 GLY A O 1
ATOM 1914 N N . ASN A 1 251 ? 5.058 -5.600 16.213 1.00 83.75 251 ASN A N 1
ATOM 1915 C CA . ASN A 1 251 ? 5.707 -6.880 16.534 1.00 83.75 251 ASN A CA 1
ATOM 1916 C C . ASN A 1 251 ? 4.826 -7.845 17.348 1.00 83.75 251 ASN A C 1
ATOM 1918 O O . ASN A 1 251 ? 5.133 -9.027 17.420 1.00 83.75 251 ASN A O 1
ATOM 1922 N N . ARG A 1 252 ? 3.761 -7.344 17.988 1.00 79.94 252 ARG A N 1
ATOM 1923 C CA . ARG A 1 252 ? 2.786 -8.149 18.742 1.00 79.94 252 ARG A CA 1
ATOM 1924 C C . ARG A 1 252 ? 1.561 -8.545 17.903 1.00 79.94 252 ARG A C 1
ATOM 1926 O O . ARG A 1 252 ? 0.566 -8.972 18.472 1.00 79.94 252 ARG A O 1
ATOM 1933 N N . GLY A 1 253 ? 1.619 -8.369 16.582 1.00 87.75 253 GLY A N 1
ATOM 1934 C CA . GLY A 1 253 ? 0.487 -8.580 15.684 1.00 87.75 253 GLY A CA 1
ATOM 1935 C C . GLY A 1 253 ? -0.466 -7.385 15.652 1.00 87.75 253 GLY A C 1
ATOM 1936 O O . GLY A 1 253 ? -0.049 -6.237 15.851 1.00 87.75 253 GLY A O 1
ATOM 1937 N N . VAL A 1 254 ? -1.738 -7.668 15.373 1.00 94.69 254 VAL A N 1
ATOM 1938 C CA . VAL A 1 254 ? -2.830 -6.688 15.353 1.00 94.69 254 VAL A CA 1
ATOM 1939 C C . VAL A 1 254 ? -3.527 -6.693 16.712 1.00 94.69 254 VAL A C 1
ATOM 1941 O O . VAL A 1 254 ? -3.818 -7.749 17.270 1.00 94.69 254 VAL A O 1
ATOM 1944 N N . VAL A 1 255 ? -3.781 -5.512 17.268 1.00 94.31 255 VAL A N 1
ATOM 1945 C CA . VAL A 1 255 ? -4.436 -5.341 18.569 1.00 94.31 255 VAL A CA 1
ATOM 1946 C C . VAL A 1 255 ? -5.559 -4.315 18.478 1.00 94.31 255 VAL A C 1
ATOM 1948 O O . VAL A 1 255 ? -5.451 -3.331 17.746 1.00 94.31 255 VAL A O 1
ATOM 1951 N N . ARG A 1 256 ? -6.614 -4.516 19.267 1.00 93.56 256 ARG A N 1
ATOM 1952 C CA . ARG A 1 256 ? -7.724 -3.574 19.428 1.00 93.56 256 ARG A CA 1
ATOM 1953 C C . ARG A 1 256 ? -7.889 -3.219 20.900 1.00 93.56 256 ARG A C 1
ATOM 1955 O O . ARG A 1 256 ? -7.900 -4.099 21.758 1.00 93.56 256 ARG A O 1
ATOM 1962 N N . LYS A 1 257 ? -8.019 -1.933 21.200 1.00 92.19 257 LYS A N 1
ATOM 1963 C CA . LYS A 1 257 ? -8.322 -1.411 22.528 1.00 92.19 257 LYS A CA 1
ATOM 1964 C C . LYS A 1 257 ? -9.826 -1.229 22.674 1.00 92.19 257 LYS A C 1
ATOM 1966 O O . LYS A 1 257 ? -10.412 -0.428 21.952 1.00 92.19 257 LYS A O 1
ATOM 1971 N N . MET A 1 258 ? -10.420 -1.926 23.637 1.00 84.56 258 MET A N 1
ATOM 1972 C CA . MET A 1 258 ? -11.842 -1.833 23.978 1.00 84.56 258 MET A CA 1
ATOM 1973 C C . MET A 1 258 ? -11.980 -1.588 25.478 1.00 84.56 258 MET A C 1
ATOM 1975 O O . MET A 1 258 ? -11.346 -2.281 26.270 1.00 84.56 258 MET A O 1
ATOM 1979 N N . ALA A 1 259 ? -12.786 -0.598 25.875 1.00 83.94 259 ALA A N 1
ATOM 1980 C CA . ALA A 1 259 ? -13.033 -0.257 27.283 1.00 83.94 259 ALA A CA 1
ATOM 1981 C C . ALA A 1 259 ? -11.756 -0.059 28.139 1.00 83.94 259 ALA A C 1
ATOM 1983 O O . ALA A 1 259 ? -11.754 -0.325 29.335 1.00 83.94 259 ALA A O 1
ATOM 1984 N N . GLY A 1 260 ? -10.664 0.417 27.527 1.00 84.62 260 GLY A N 1
ATOM 1985 C CA . GLY A 1 260 ? -9.385 0.661 28.205 1.00 84.62 260 GLY A CA 1
ATOM 1986 C C . GLY A 1 260 ? -8.327 -0.429 28.005 1.00 84.62 260 GLY A C 1
ATOM 1987 O O . GLY A 1 260 ? -7.139 -0.106 28.068 1.00 84.62 260 GLY A O 1
ATOM 1988 N N . ASP A 1 261 ? -8.728 -1.651 27.648 1.00 89.88 261 ASP A N 1
ATOM 1989 C CA . ASP A 1 261 ? -7.836 -2.811 27.565 1.00 89.88 261 ASP A CA 1
ATOM 1990 C C . ASP A 1 261 ? -7.474 -3.178 26.125 1.00 89.88 261 ASP A C 1
ATOM 1992 O O . ASP A 1 261 ? -8.337 -3.260 25.249 1.00 89.88 261 ASP A O 1
ATOM 1996 N N . TRP A 1 262 ? -6.189 -3.452 25.887 1.00 92.69 262 TRP A N 1
ATOM 1997 C CA . TRP A 1 262 ? -5.697 -3.967 24.609 1.00 92.69 262 TRP A CA 1
ATOM 1998 C C . TRP A 1 262 ? -5.903 -5.476 24.518 1.00 92.69 262 TRP A C 1
ATOM 2000 O O . TRP A 1 262 ? -5.423 -6.226 25.367 1.00 92.69 262 TRP A O 1
ATOM 2010 N N . ARG A 1 263 ? -6.561 -5.925 23.450 1.00 91.56 263 ARG A N 1
ATOM 2011 C CA . ARG A 1 263 ? -6.767 -7.340 23.137 1.00 91.56 263 ARG A CA 1
ATOM 2012 C C . ARG A 1 263 ? -6.145 -7.679 21.783 1.00 91.56 263 ARG A C 1
ATOM 2014 O O . ARG A 1 263 ? -6.232 -6.858 20.867 1.00 91.56 263 ARG A O 1
ATOM 2021 N N . PRO A 1 264 ? -5.507 -8.851 21.641 1.00 93.00 264 PRO A N 1
ATOM 2022 C CA . PRO A 1 264 ? -5.048 -9.319 20.341 1.00 93.00 264 PRO A CA 1
ATOM 2023 C C . PRO A 1 264 ? -6.244 -9.593 19.427 1.00 93.00 264 PRO A C 1
ATOM 2025 O O . PRO A 1 264 ? -7.291 -10.057 19.881 1.00 93.00 264 PRO A O 1
ATOM 2028 N N . VAL A 1 265 ? -6.071 -9.298 18.145 1.00 92.94 265 VAL A N 1
ATOM 2029 C CA . VAL A 1 265 ? -6.988 -9.691 17.076 1.00 92.94 265 VAL A CA 1
ATOM 2030 C C . VAL A 1 265 ? -6.361 -10.885 16.377 1.00 92.94 265 VAL A C 1
ATOM 2032 O O . VAL A 1 265 ? -5.216 -10.803 15.929 1.00 92.94 265 VAL A O 1
ATOM 2035 N N . ASP A 1 266 ? -7.090 -11.996 16.328 1.00 91.69 266 ASP A N 1
ATOM 2036 C CA . ASP A 1 266 ? -6.612 -13.195 15.650 1.00 91.69 266 ASP A CA 1
ATOM 2037 C C . ASP A 1 266 ? -6.600 -12.970 14.134 1.00 91.69 266 ASP A C 1
ATOM 2039 O O . ASP A 1 266 ? -7.619 -12.644 13.529 1.00 91.69 266 ASP A O 1
ATOM 2043 N N . VAL A 1 267 ? -5.412 -13.103 13.548 1.00 92.31 267 VAL A N 1
ATOM 2044 C CA . VAL A 1 267 ? -5.144 -12.980 12.108 1.00 92.31 267 VAL A CA 1
ATOM 2045 C C . VAL A 1 267 ? -4.349 -14.185 11.595 1.00 92.31 267 V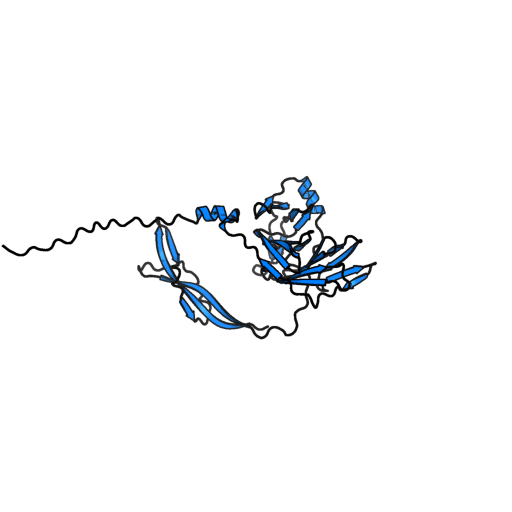AL A C 1
ATOM 2047 O O . VAL A 1 267 ? -3.675 -14.094 10.573 1.00 92.31 267 VAL A O 1
ATOM 2050 N N . SER A 1 268 ? -4.351 -15.292 12.345 1.00 87.31 268 SER A N 1
ATOM 2051 C CA . SER A 1 268 ? -3.507 -16.459 12.068 1.00 87.31 268 SER A CA 1
ATOM 2052 C C . SER A 1 268 ? -4.012 -17.333 10.916 1.00 87.31 268 SER A C 1
ATOM 2054 O O . SER A 1 268 ? -3.193 -17.948 10.235 1.00 87.31 268 SER A O 1
ATOM 2056 N N . ASP A 1 269 ? -5.322 -17.328 10.654 1.00 88.75 269 ASP A N 1
ATOM 2057 C CA . ASP A 1 269 ? -5.965 -18.126 9.603 1.00 88.75 269 ASP A CA 1
ATOM 2058 C C . ASP A 1 269 ? -6.801 -17.252 8.643 1.00 88.75 269 ASP A C 1
ATOM 2060 O O . ASP A 1 269 ? -8.034 -17.261 8.683 1.00 88.75 269 ASP A O 1
ATOM 2064 N N . PRO A 1 270 ? -6.153 -16.398 7.827 1.00 92.31 270 PRO A N 1
ATOM 2065 C CA . PRO A 1 270 ? -6.867 -15.523 6.910 1.00 92.31 270 PRO A CA 1
ATOM 2066 C C . PRO A 1 270 ? -7.337 -16.275 5.661 1.00 92.31 270 PRO A C 1
ATOM 2068 O O . PRO A 1 270 ? -6.615 -17.103 5.097 1.00 92.31 270 PRO A O 1
ATOM 2071 N N . VAL A 1 271 ? -8.506 -15.889 5.147 1.00 94.75 271 VAL A N 1
ATOM 2072 C CA . VAL A 1 271 ? -8.953 -16.296 3.809 1.00 94.75 271 VAL A CA 1
ATOM 2073 C C . VAL A 1 271 ? -8.048 -15.634 2.773 1.00 94.75 271 VAL A C 1
ATOM 2075 O O . VAL A 1 271 ? -7.815 -14.428 2.830 1.00 94.75 271 VAL A O 1
ATOM 2078 N N . VAL A 1 272 ? -7.531 -16.396 1.811 1.00 96.31 272 VAL A N 1
ATOM 2079 C CA . VAL A 1 272 ? -6.710 -15.830 0.732 1.00 96.31 272 VAL A CA 1
ATOM 2080 C C . VAL A 1 272 ? -7.616 -15.124 -0.271 1.00 96.31 272 VAL A C 1
ATOM 2082 O O . VAL A 1 272 ? -8.490 -15.747 -0.872 1.00 96.31 272 VAL A O 1
ATOM 2085 N N . GLY A 1 273 ? -7.406 -13.823 -0.439 1.00 97.25 273 GLY A N 1
ATOM 2086 C CA . GLY A 1 273 ? -8.140 -12.998 -1.385 1.00 97.25 273 GLY A CA 1
ATOM 2087 C C . GLY A 1 273 ? -7.506 -12.965 -2.774 1.00 97.25 273 GLY A C 1
ATOM 2088 O O . GLY A 1 273 ? -6.305 -13.193 -2.944 1.00 97.25 273 GLY A O 1
ATOM 2089 N N . ALA A 1 274 ? -8.316 -12.650 -3.782 1.00 97.81 274 ALA A N 1
ATOM 2090 C CA . ALA A 1 274 ? -7.859 -12.511 -5.161 1.00 97.81 274 ALA A CA 1
ATOM 2091 C C . ALA A 1 274 ? -7.271 -11.115 -5.419 1.00 97.81 274 ALA A C 1
ATOM 2093 O O . ALA A 1 274 ? -7.788 -10.107 -4.935 1.00 97.81 274 ALA A O 1
ATOM 2094 N N . VAL A 1 275 ? -6.204 -11.046 -6.217 1.00 97.75 275 VAL A N 1
ATOM 2095 C CA . VAL A 1 275 ? -5.532 -9.788 -6.566 1.00 97.75 275 VAL A CA 1
ATOM 2096 C C . VAL A 1 275 ? -5.424 -9.666 -8.079 1.00 97.75 275 VAL A C 1
ATOM 2098 O O . VAL A 1 275 ? -4.834 -10.521 -8.736 1.00 97.75 275 VAL A O 1
ATOM 2101 N N . THR A 1 276 ? -5.960 -8.577 -8.626 1.00 96.94 276 THR A N 1
ATOM 2102 C CA . THR A 1 276 ? -5.793 -8.210 -10.037 1.00 96.94 276 THR A CA 1
ATOM 2103 C C . THR A 1 276 ? -4.862 -7.009 -10.146 1.00 96.94 276 THR A C 1
ATOM 2105 O O . THR A 1 276 ? -5.145 -5.944 -9.601 1.00 96.94 276 THR A O 1
ATOM 2108 N N . TRP A 1 277 ? -3.747 -7.168 -10.856 1.00 94.12 277 TRP A N 1
ATOM 2109 C CA . TRP A 1 277 ? -2.804 -6.080 -11.110 1.00 94.12 277 TRP A CA 1
ATOM 2110 C C . TRP A 1 277 ? -3.197 -5.317 -12.373 1.00 94.12 277 TRP A C 1
ATOM 2112 O O . TRP A 1 277 ? -3.185 -5.870 -13.474 1.00 94.12 277 TRP A O 1
ATOM 2122 N N . VAL A 1 278 ? -3.528 -4.041 -12.217 1.00 89.69 278 VAL A N 1
ATOM 2123 C CA . VAL A 1 278 ? -3.788 -3.128 -13.326 1.00 89.69 278 VAL A CA 1
ATOM 2124 C C . VAL A 1 278 ? -2.457 -2.491 -13.705 1.00 89.69 278 VAL A C 1
ATOM 2126 O O . VAL A 1 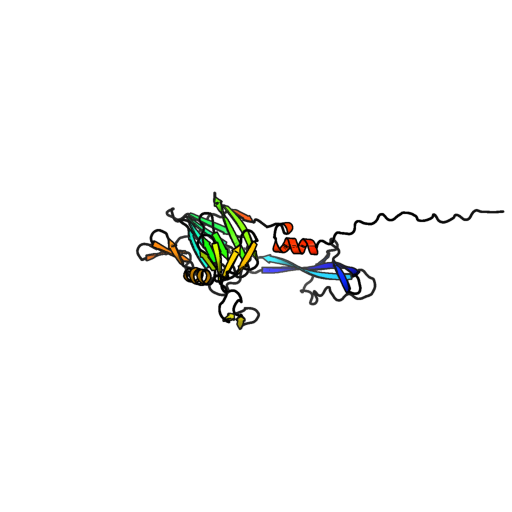278 ? -1.978 -1.579 -13.034 1.00 89.69 278 VAL A O 1
ATOM 2129 N N . GLN A 1 279 ? -1.831 -3.006 -14.763 1.00 78.56 279 GLN A N 1
ATOM 2130 C CA . GLN A 1 279 ? -0.657 -2.370 -15.359 1.00 78.56 279 GLN A CA 1
ATOM 2131 C C . GLN A 1 279 ? -1.113 -1.254 -16.296 1.00 78.56 279 GLN A C 1
ATOM 2133 O O . GLN A 1 279 ? -1.780 -1.551 -17.293 1.00 78.56 279 GLN A O 1
ATOM 2138 N N . PRO A 1 280 ? -0.743 0.011 -16.030 1.00 67.75 280 PRO A N 1
ATOM 2139 C CA . PRO A 1 280 ? -0.862 1.048 -17.037 1.00 67.75 280 PRO A CA 1
ATOM 2140 C C . PRO A 1 280 ? -0.037 0.613 -18.242 1.00 67.75 280 PRO A C 1
ATOM 2142 O O . PRO A 1 280 ? 1.123 0.212 -18.098 1.00 67.75 280 PRO A O 1
ATOM 2145 N N . ARG A 1 281 ? -0.635 0.657 -19.432 1.00 68.19 281 ARG A N 1
ATOM 2146 C CA . ARG A 1 281 ? 0.152 0.434 -20.639 1.00 68.19 281 ARG A CA 1
ATOM 2147 C C . ARG A 1 281 ? 1.153 1.586 -20.787 1.00 68.19 281 ARG A C 1
ATOM 2149 O O . ARG A 1 281 ? 0.757 2.721 -20.513 1.00 68.19 281 ARG A O 1
ATOM 2156 N N . PRO A 1 282 ? 2.403 1.337 -21.209 1.00 66.31 282 PRO A N 1
ATOM 2157 C CA . PRO A 1 282 ? 3.413 2.387 -21.351 1.00 66.31 282 PRO A CA 1
ATOM 2158 C C . PRO A 1 282 ? 2.938 3.584 -22.188 1.00 66.31 282 PRO A C 1
ATOM 2160 O O . PRO A 1 282 ? 3.252 4.724 -21.863 1.00 66.31 282 PRO A O 1
ATOM 2163 N N . GLU A 1 283 ? 2.122 3.339 -23.216 1.00 67.06 283 GLU A N 1
ATOM 2164 C CA . GLU A 1 283 ? 1.525 4.371 -24.071 1.00 67.06 283 GLU A CA 1
ATOM 2165 C C . GLU A 1 283 ? 0.485 5.261 -23.370 1.00 67.06 283 GLU A C 1
ATOM 2167 O O . GLU A 1 283 ? 0.204 6.362 -23.837 1.00 67.06 283 GLU A O 1
ATOM 2172 N N . ASN A 1 284 ? -0.082 4.797 -22.256 1.00 66.25 284 ASN A N 1
ATOM 2173 C CA . ASN A 1 284 ? -1.104 5.505 -21.488 1.00 66.25 284 ASN A CA 1
ATOM 2174 C C . ASN A 1 284 ? -0.528 6.222 -20.260 1.00 66.25 284 ASN A C 1
ATOM 2176 O O . ASN A 1 284 ? -1.238 7.009 -19.640 1.00 66.25 284 ASN A O 1
ATOM 2180 N N . ASP A 1 285 ? 0.726 5.949 -19.892 1.00 65.69 285 ASP A N 1
ATOM 2181 C CA . ASP A 1 285 ? 1.426 6.669 -18.829 1.00 65.69 285 ASP A CA 1
ATOM 2182 C C . ASP A 1 285 ? 1.934 8.008 -19.387 1.00 65.69 285 ASP A C 1
ATOM 2184 O O . ASP A 1 285 ? 2.833 7.997 -20.224 1.00 65.69 285 ASP A O 1
ATOM 2188 N N . PRO A 1 286 ? 1.428 9.173 -18.941 1.00 64.12 286 PRO A N 1
ATOM 2189 C CA . PRO A 1 286 ? 1.831 10.470 -19.486 1.00 64.12 286 PRO A CA 1
ATOM 2190 C C . PRO A 1 286 ? 3.338 10.754 -19.380 1.00 64.12 286 PRO A C 1
ATOM 2192 O O . PRO A 1 286 ? 3.894 11.452 -20.235 1.00 64.12 286 PRO A O 1
ATOM 2195 N N . ALA A 1 287 ? 4.005 10.216 -18.351 1.00 63.03 287 ALA A N 1
ATOM 2196 C CA . ALA A 1 287 ? 5.445 10.376 -18.159 1.00 63.03 287 ALA A CA 1
ATOM 2197 C C . ALA A 1 287 ? 6.246 9.556 -19.182 1.00 63.03 287 ALA A C 1
ATOM 2199 O O . ALA A 1 287 ? 7.293 10.000 -19.652 1.00 63.03 287 ALA A O 1
ATOM 2200 N N . THR A 1 288 ? 5.723 8.389 -19.561 1.00 63.50 288 THR A N 1
ATOM 2201 C CA . THR A 1 288 ? 6.351 7.472 -20.517 1.00 63.50 288 THR A CA 1
ATOM 2202 C C . THR A 1 288 ? 5.924 7.762 -21.960 1.00 63.50 288 THR A C 1
ATOM 2204 O O . THR A 1 288 ? 6.745 7.664 -22.861 1.00 63.50 288 THR A O 1
ATOM 2207 N N . ALA A 1 289 ? 4.690 8.203 -22.205 1.00 64.94 289 ALA A N 1
ATOM 2208 C CA . ALA A 1 289 ? 4.129 8.468 -23.531 1.00 64.94 289 ALA A CA 1
ATOM 2209 C C . ALA A 1 289 ? 4.900 9.554 -24.297 1.00 64.94 289 ALA A C 1
ATOM 2211 O O . ALA A 1 289 ? 5.151 9.408 -25.493 1.00 64.94 289 ALA A O 1
ATOM 2212 N N . THR A 1 290 ? 5.327 10.614 -23.601 1.00 63.75 290 THR A N 1
ATOM 2213 C CA . THR A 1 290 ? 6.156 11.678 -24.197 1.00 63.75 290 THR A CA 1
ATOM 2214 C C . THR A 1 290 ? 7.523 11.132 -24.615 1.00 63.75 290 THR A C 1
ATOM 2216 O O . THR A 1 290 ? 7.979 11.387 -25.723 1.00 63.75 290 THR A O 1
ATOM 2219 N N . LEU A 1 291 ? 8.137 10.308 -23.760 1.00 65.06 291 LEU A N 1
ATOM 2220 C CA . LEU A 1 291 ? 9.420 9.664 -24.034 1.00 65.06 291 LEU A CA 1
ATOM 2221 C C . LEU A 1 291 ? 9.303 8.612 -25.152 1.00 65.06 291 LEU A C 1
ATOM 2223 O O . LEU A 1 291 ? 10.182 8.502 -25.996 1.00 65.06 291 LEU A O 1
ATOM 2227 N N . LEU A 1 292 ? 8.206 7.852 -25.196 1.00 63.22 292 LEU A N 1
ATOM 2228 C CA . LEU A 1 292 ? 7.942 6.861 -26.239 1.00 63.22 292 LEU A CA 1
ATOM 2229 C C . LEU A 1 292 ? 7.794 7.512 -27.611 1.00 63.22 292 LEU A C 1
ATOM 2231 O O . LEU A 1 292 ? 8.272 6.943 -28.583 1.00 63.22 292 LEU A O 1
ATOM 2235 N N . ALA A 1 293 ? 7.189 8.698 -27.700 1.00 62.31 293 ALA A N 1
ATOM 2236 C CA . ALA A 1 293 ? 7.124 9.444 -28.955 1.00 62.31 293 ALA A CA 1
ATOM 2237 C C . ALA A 1 293 ? 8.517 9.871 -29.462 1.00 62.31 293 ALA A C 1
ATOM 2239 O O . ALA A 1 293 ? 8.719 9.967 -30.668 1.00 62.31 293 ALA A O 1
ATOM 2240 N N . GLU A 1 294 ? 9.478 10.094 -28.560 1.00 60.59 294 GLU A N 1
ATOM 2241 C CA . GLU A 1 294 ? 10.868 10.430 -28.904 1.00 60.59 294 GLU A CA 1
ATOM 2242 C C . GLU A 1 294 ? 11.734 9.188 -29.187 1.00 60.59 294 GLU A C 1
ATOM 2244 O O . GLU A 1 294 ? 12.618 9.233 -30.040 1.00 60.59 294 GLU A O 1
ATOM 2249 N N . ILE A 1 295 ? 11.484 8.074 -28.489 1.00 63.38 295 ILE A N 1
ATOM 2250 C CA . ILE A 1 295 ? 12.246 6.818 -28.614 1.00 63.38 295 ILE A CA 1
ATOM 2251 C C . ILE A 1 295 ? 11.761 5.971 -29.792 1.00 63.38 295 ILE A C 1
ATOM 2253 O O . ILE A 1 295 ? 12.569 5.297 -30.435 1.00 63.38 295 ILE A O 1
ATOM 2257 N N . MET A 1 296 ? 10.460 5.982 -30.095 1.00 54.75 296 MET A N 1
ATOM 2258 C CA . MET A 1 296 ? 9.913 5.313 -31.272 1.00 54.75 296 MET A CA 1
ATOM 2259 C C . MET A 1 296 ? 10.245 6.129 -32.521 1.00 54.75 296 MET A C 1
ATOM 2261 O O . MET A 1 296 ? 9.392 6.782 -33.116 1.00 54.75 296 MET A O 1
ATOM 2265 N N . VAL A 1 297 ? 11.514 6.080 -32.922 1.00 49.31 297 VAL A N 1
ATOM 2266 C CA . VAL A 1 297 ? 11.953 6.484 -34.254 1.00 49.31 297 VAL A CA 1
ATOM 2267 C C . VAL A 1 297 ? 11.115 5.692 -35.255 1.00 49.31 297 VAL A C 1
ATOM 2269 O O . VAL A 1 297 ? 11.094 4.459 -35.200 1.00 49.31 297 VAL A O 1
ATOM 2272 N N . GLU A 1 298 ? 10.404 6.386 -36.151 1.00 43.88 298 GLU A N 1
ATOM 2273 C CA . GLU A 1 298 ? 9.773 5.752 -37.308 1.00 43.88 298 GLU A CA 1
ATOM 2274 C C . GLU A 1 298 ? 10.822 4.867 -37.979 1.00 43.88 298 GLU A C 1
ATOM 2276 O O . GLU A 1 298 ? 11.814 5.367 -38.509 1.00 43.88 298 GLU A O 1
ATOM 2281 N N . VAL A 1 299 ? 10.625 3.547 -37.932 1.00 42.28 299 VAL A N 1
ATOM 2282 C CA . VAL A 1 299 ? 11.428 2.618 -38.724 1.00 42.28 299 VAL A CA 1
ATOM 2283 C C . VAL A 1 299 ? 11.297 3.101 -40.168 1.00 42.28 299 VAL A C 1
ATOM 2285 O O . VAL A 1 299 ? 10.171 3.088 -40.683 1.00 42.28 299 VAL A O 1
ATOM 2288 N N . PRO A 1 300 ? 12.381 3.559 -40.827 1.00 40.47 300 PRO A N 1
ATOM 2289 C CA . PRO A 1 300 ? 12.291 3.972 -42.212 1.00 40.47 300 PRO A CA 1
ATOM 2290 C C . PRO A 1 300 ? 11.739 2.782 -42.981 1.00 40.47 300 PRO A C 1
ATOM 2292 O O . PRO A 1 300 ? 12.311 1.688 -42.937 1.00 40.47 300 PRO A O 1
ATOM 2295 N N . ARG A 1 301 ? 10.583 2.965 -43.628 1.00 39.75 301 ARG A N 1
ATOM 2296 C CA . ARG A 1 301 ? 10.049 1.933 -44.516 1.00 39.75 301 ARG A CA 1
ATOM 2297 C C . ARG A 1 301 ? 11.166 1.584 -45.499 1.00 39.75 301 ARG A C 1
ATOM 2299 O O . ARG A 1 301 ? 11.749 2.521 -46.050 1.00 39.75 301 ARG A O 1
ATOM 2306 N N . PRO A 1 302 ? 11.484 0.295 -45.709 1.00 38.28 302 PRO A N 1
ATOM 2307 C CA . PRO A 1 302 ? 12.467 -0.074 -46.709 1.00 38.28 302 PRO A CA 1
ATOM 2308 C C . PRO A 1 302 ? 12.046 0.570 -48.027 1.00 38.28 302 PRO A C 1
ATOM 2310 O O . PRO A 1 302 ? 10.936 0.345 -48.517 1.00 38.28 302 PRO A O 1
ATOM 2313 N N . VAL A 1 303 ? 12.907 1.451 -48.535 1.00 42.44 303 VAL A N 1
ATOM 2314 C CA . VAL A 1 303 ? 12.762 2.012 -49.874 1.00 42.44 303 VAL A CA 1
ATOM 2315 C C . VAL A 1 303 ? 12.754 0.807 -50.815 1.00 42.44 303 VAL A C 1
ATOM 2317 O O . VAL A 1 303 ? 13.641 -0.042 -50.677 1.00 42.44 303 VAL A O 1
ATOM 2320 N N . PRO A 1 304 ? 11.758 0.667 -51.708 1.00 39.00 304 PRO A N 1
ATOM 2321 C CA . PRO A 1 304 ? 11.807 -0.362 -52.732 1.00 39.00 304 PRO A CA 1
ATOM 2322 C C . PRO A 1 304 ? 13.134 -0.199 -53.465 1.00 39.00 304 PRO A C 1
ATOM 2324 O O . PRO A 1 304 ? 13.430 0.878 -53.979 1.00 39.00 304 PRO A O 1
ATOM 2327 N N . VAL A 1 305 ? 13.967 -1.233 -53.430 1.00 44.41 305 VAL A N 1
ATOM 2328 C CA . VAL A 1 305 ? 15.151 -1.275 -54.277 1.00 44.41 305 VAL A CA 1
ATOM 2329 C C . VAL A 1 305 ? 14.609 -1.349 -55.699 1.00 44.41 305 VAL A C 1
ATOM 2331 O O . VAL A 1 305 ? 13.944 -2.324 -56.043 1.00 44.41 305 VAL A O 1
ATOM 2334 N N . ASP A 1 306 ? 14.814 -0.296 -56.490 1.00 41.09 306 ASP A N 1
ATOM 2335 C CA . ASP A 1 306 ? 14.609 -0.381 -57.931 1.00 41.09 306 ASP A CA 1
ATOM 2336 C C . ASP A 1 306 ? 15.589 -1.437 -58.453 1.00 41.09 306 ASP A C 1
ATOM 2338 O O . ASP A 1 306 ? 16.805 -1.226 -58.487 1.00 41.09 306 ASP A O 1
ATOM 2342 N N . ASP A 1 307 ? 15.049 -2.597 -58.827 1.00 43.69 307 ASP A N 1
ATOM 2343 C CA . ASP A 1 307 ? 15.730 -3.637 -59.595 1.00 43.69 307 ASP A CA 1
ATOM 2344 C C . ASP A 1 307 ? 16.000 -3.129 -61.027 1.00 43.69 307 ASP A C 1
ATOM 2346 O O . ASP A 1 307 ? 15.528 -3.683 -62.016 1.00 43.69 307 ASP A O 1
ATOM 2350 N N . GLU A 1 308 ? 16.789 -2.066 -61.172 1.00 41.81 308 GLU A N 1
ATOM 2351 C CA . GLU A 1 308 ? 17.499 -1.770 -62.417 1.00 41.81 308 GLU A CA 1
ATOM 2352 C C . GLU A 1 308 ? 18.947 -2.238 -62.278 1.00 41.81 308 GLU A C 1
ATOM 2354 O O . GLU A 1 308 ? 19.907 -1.468 -62.268 1.00 41.81 308 GLU A O 1
ATOM 2359 N N . HIS A 1 309 ? 19.113 -3.558 -62.184 1.00 39.38 309 HIS A N 1
ATOM 2360 C CA . HIS A 1 309 ? 20.359 -4.194 -62.585 1.00 39.38 309 HIS A CA 1
ATOM 2361 C C . HIS A 1 309 ? 20.320 -4.352 -64.114 1.00 39.38 309 HIS A C 1
ATOM 2363 O O . HIS A 1 309 ? 19.548 -5.176 -64.615 1.00 39.38 309 HIS A O 1
ATOM 2369 N N . PRO A 1 310 ? 21.110 -3.598 -64.902 1.00 38.47 310 PRO A N 1
ATOM 2370 C CA . PRO A 1 310 ? 21.223 -3.886 -66.321 1.00 38.47 310 PRO A CA 1
ATOM 2371 C C . PRO A 1 310 ? 21.858 -5.270 -66.475 1.00 38.47 310 PRO A C 1
ATOM 2373 O O . PRO A 1 310 ? 22.946 -5.534 -65.960 1.00 38.47 310 PRO A O 1
ATOM 2376 N N . ALA A 1 311 ? 21.150 -6.162 -67.168 1.00 39.28 311 ALA A N 1
ATOM 2377 C CA . ALA A 1 311 ? 21.610 -7.516 -67.437 1.00 39.28 311 ALA A CA 1
ATOM 2378 C C . ALA A 1 311 ? 23.029 -7.505 -68.049 1.00 39.28 311 ALA A C 1
ATOM 2380 O O . ALA A 1 311 ? 23.322 -6.665 -68.911 1.00 39.28 311 ALA A O 1
ATOM 2381 N N . PRO A 1 312 ? 23.917 -8.433 -67.648 1.00 38.41 312 PRO A N 1
ATOM 2382 C CA . PRO A 1 312 ? 25.232 -8.551 -68.255 1.00 38.41 312 PRO A CA 1
ATOM 2383 C C . PRO A 1 312 ? 25.076 -8.874 -69.745 1.00 38.41 312 PRO A C 1
ATOM 2385 O O . PRO A 1 312 ? 24.405 -9.834 -70.125 1.00 38.41 312 PRO A O 1
ATOM 2388 N N . ARG A 1 313 ? 25.688 -8.043 -70.596 1.00 41.44 313 ARG A N 1
ATOM 2389 C CA . ARG A 1 313 ? 25.734 -8.256 -72.046 1.00 41.44 313 ARG A CA 1
ATOM 2390 C C . ARG A 1 313 ? 26.401 -9.598 -72.341 1.00 41.44 313 ARG A C 1
ATOM 2392 O O . ARG A 1 313 ? 27.560 -9.806 -71.988 1.00 41.44 313 ARG A O 1
ATOM 2399 N N . THR A 1 314 ? 25.673 -10.482 -73.010 1.00 39.41 314 THR A N 1
ATOM 2400 C CA . THR A 1 314 ? 26.217 -11.693 -73.619 1.00 39.41 314 THR A CA 1
ATOM 2401 C C . THR A 1 314 ? 27.211 -11.319 -74.725 1.00 39.41 314 THR A C 1
ATOM 2403 O O . THR A 1 314 ? 26.924 -10.418 -75.518 1.00 39.41 314 THR A O 1
ATOM 2406 N N . PRO A 1 315 ? 28.375 -11.985 -74.809 1.00 39.78 315 PRO A N 1
ATOM 2407 C CA . PRO A 1 315 ? 29.253 -11.851 -75.957 1.00 39.78 315 PRO A CA 1
ATOM 2408 C C . PRO A 1 315 ? 28.629 -12.628 -77.118 1.00 39.78 315 PRO A C 1
ATOM 2410 O O . PRO A 1 315 ? 28.518 -13.849 -77.066 1.00 39.78 315 PRO A O 1
ATOM 2413 N N . SER A 1 316 ? 28.169 -11.914 -78.143 1.00 42.97 316 SER A N 1
ATOM 2414 C CA . SER A 1 316 ? 27.796 -12.512 -79.424 1.00 42.97 316 SER A CA 1
ATOM 2415 C C . SER A 1 316 ? 29.043 -13.053 -80.121 1.00 42.97 316 SER A C 1
ATOM 2417 O O . SER A 1 316 ? 30.012 -12.322 -80.334 1.00 42.97 316 SER A O 1
ATOM 2419 N N . GLU A 1 317 ? 28.980 -14.341 -80.441 1.00 39.72 317 GLU A N 1
ATOM 2420 C CA . GLU A 1 317 ? 29.881 -15.062 -81.328 1.00 39.72 317 GLU A CA 1
ATOM 2421 C C . GLU A 1 317 ? 29.813 -14.503 -82.760 1.00 39.72 317 GLU A C 1
ATOM 2423 O O . GLU A 1 317 ? 28.733 -14.300 -83.311 1.00 39.72 317 GLU A O 1
ATOM 2428 N N . ASP A 1 318 ? 31.014 -14.323 -83.309 1.00 40.91 318 ASP A N 1
ATOM 2429 C CA . ASP A 1 318 ? 31.454 -14.574 -84.683 1.00 40.91 318 ASP A CA 1
ATOM 2430 C C . ASP A 1 318 ? 30.978 -13.740 -85.896 1.00 40.91 318 ASP A C 1
ATOM 2432 O O . ASP A 1 318 ? 29.804 -13.690 -86.254 1.00 40.91 318 ASP A O 1
ATOM 2436 N N . GLN A 1 319 ? 32.032 -13.300 -86.613 1.00 36.84 319 GLN A N 1
ATOM 2437 C CA . GLN A 1 319 ? 32.185 -12.979 -88.048 1.00 36.84 319 GLN A CA 1
ATOM 2438 C C . GLN A 1 319 ? 32.006 -11.531 -88.516 1.00 36.84 319 GLN A C 1
ATOM 2440 O O . GLN A 1 319 ? 30.886 -10.983 -88.491 1.00 36.84 319 GLN A O 1
#

Foldseek 3Di:
DDKDFPWKWFWKFWWDWDPDDPDTDIDTDPPRTDTHTDPDDDPDCDPPDDDPPPDTDIGRNDMDTDIDDPDDPPDDDDFAFQFWEDDAQWIWTAGQFFQKIWIWRNVDVQIAIEIERDPDDGGDRPPFHAWFWYADPQGIWIFGQFWIKDWGPPDPQEIEIETLAGGGAPDWAQDPNWIKHAWAQAWDFDQDPPPGTDTDGTDPAGMWTRDSVQSYTHGDPDPVVSVVRVVRDDDRAKYAHPVRKIWGGGPVGIWIHDPRDIDDRDPSDHHYGHYHYDYDDLCRNNVNVVVCVVVPDPPPDPDPDPPPPPDPDDDDDDD

Radius of gyration: 28.17 Å; chains: 1; bounding box: 56×55×116 Å

Secondary structure (DSSP, 8-state):
--EEEEEEEEEEEEEEEEEETTEEEEEE-TT--EEEE-SS--S---TT---SSSSPEEEEEEEEEEEEEPPPPSSPPPP-EEEEEEETTEEEEEESSSSEEEEEETTSSSPEEEEEE-S-PPPP--SS-S-EEEEETTEEEEE-SSEEEEEEEEETTEEEEEEEEE---SSEEEETTEEEEEPPSS-EEEEETTTEEEEEPPPS-SEEEEETTTTEEEE---HHHHHHHHHT---TTEEE-TTS-EEEEETTEEEEEETTEEEEEP-SSPEEPEEEEEPPPGGG-HHHHHHHHHH----PPPPP-----PPPPP-----

pLDDT: mean 80.6, std 16.48, range [36.84, 98.31]